Protein AF-A0AAW4VCG3-F1 (afdb_monomer)

Foldseek 3Di:
DVCVCVVCVVVVVVVVVVVVVVVVVVVVVVVVVVLVVLLVCLLVQALLLLLVLVVPDQEDVSLVVLVVSVPDPSLVSDDPVLNVLSVLLSVLSVVDRVQDLLNLLLVLVLVLLVVQCVVVVFDQFDQFDDDPRDRPGGHHPPCLSVVSSVVSSVLVVCVVPDPDDDDLVNVQVVNLVVSQVSCCPRRVDPDRDPSCPPHRSVRSCVVDPSNVVSVVSVVSSVVSSVVNCPDPSNVVSVVD

Mean predicted aligned error: 7.99 Å

Structure (mmCIF, N/CA/C/O backbone):
data_AF-A0AAW4VCG3-F1
#
_entry.id   AF-A0AAW4VCG3-F1
#
loop_
_atom_site.group_PDB
_atom_site.id
_atom_site.type_symbol
_atom_site.label_atom_id
_atom_site.label_alt_id
_atom_site.label_comp_id
_atom_site.label_asym_id
_atom_site.label_entity_id
_atom_site.label_seq_id
_atom_site.pdbx_PDB_ins_code
_atom_site.Cartn_x
_atom_site.Cartn_y
_atom_site.Cartn_z
_atom_site.occupancy
_atom_site.B_iso_or_equiv
_atom_site.auth_seq_id
_atom_site.auth_comp_id
_atom_site.auth_asym_id
_atom_site.auth_atom_id
_atom_site.pdbx_PDB_model_num
ATOM 1 N N . MET A 1 1 ? 55.445 6.907 -49.358 1.00 55.06 1 MET A N 1
ATOM 2 C CA . MET A 1 1 ? 54.186 7.475 -48.805 1.00 55.06 1 MET A CA 1
ATOM 3 C C . MET A 1 1 ? 54.057 8.955 -49.153 1.00 55.06 1 MET A C 1
ATOM 5 O O . MET A 1 1 ? 53.150 9.283 -49.901 1.00 55.06 1 MET A O 1
ATOM 9 N N . ILE A 1 2 ? 54.978 9.821 -48.706 1.00 59.53 2 ILE A N 1
ATOM 10 C CA . ILE A 1 2 ? 54.985 11.262 -49.044 1.00 59.53 2 ILE A CA 1
ATOM 11 C C . ILE A 1 2 ? 54.963 11.493 -50.570 1.00 59.53 2 ILE A C 1
ATOM 13 O O . ILE A 1 2 ? 54.098 12.207 -51.063 1.00 59.53 2 ILE A O 1
ATOM 17 N N . GLU A 1 3 ? 55.814 10.797 -51.332 1.00 59.06 3 GLU A N 1
ATOM 18 C CA . GLU A 1 3 ? 55.855 10.886 -52.807 1.00 59.06 3 GLU A CA 1
ATOM 19 C C . GLU A 1 3 ? 54.531 10.538 -53.503 1.00 59.06 3 GLU A C 1
ATOM 21 O O . GLU A 1 3 ? 54.225 11.095 -54.551 1.00 59.06 3 GLU A O 1
ATOM 26 N N . TRP A 1 4 ? 53.729 9.624 -52.940 1.00 64.38 4 TRP A N 1
ATOM 27 C CA . TRP A 1 4 ? 52.410 9.306 -53.495 1.00 64.38 4 TRP A CA 1
ATOM 28 C C . TRP A 1 4 ? 51.485 10.513 -53.346 1.00 64.38 4 TRP A C 1
ATOM 30 O O . TRP A 1 4 ? 50.86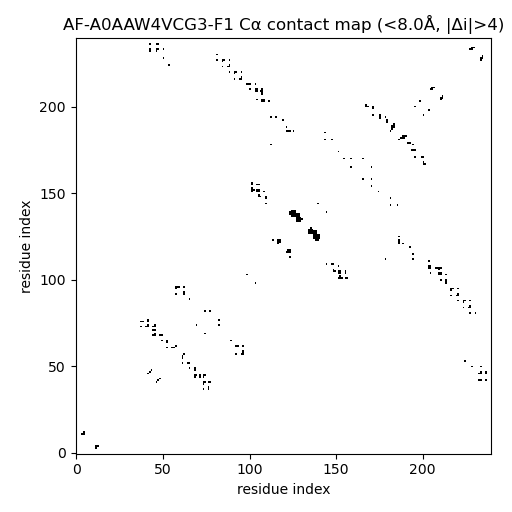4 10.937 -54.316 1.00 64.38 4 TRP A O 1
ATOM 40 N N . LEU A 1 5 ? 51.465 11.111 -52.154 1.00 58.47 5 LEU A N 1
ATOM 41 C CA . LEU A 1 5 ? 50.650 12.279 -51.825 1.00 58.47 5 LEU A CA 1
ATOM 42 C C . LEU A 1 5 ? 50.974 13.469 -52.750 1.00 58.47 5 LEU A C 1
ATOM 44 O O . LEU A 1 5 ? 50.052 14.068 -53.292 1.00 58.47 5 LEU A O 1
ATOM 48 N N . LEU A 1 6 ? 52.263 13.715 -53.016 1.00 59.75 6 LEU A N 1
ATOM 49 C CA . LEU A 1 6 ? 52.756 14.799 -53.882 1.00 59.75 6 LEU A CA 1
ATOM 50 C C . LEU A 1 6 ? 52.554 14.565 -55.395 1.00 59.75 6 LEU A C 1
ATOM 52 O O . LEU A 1 6 ? 52.565 15.514 -56.171 1.00 59.75 6 LEU A O 1
ATOM 56 N N . LYS A 1 7 ? 52.388 13.316 -55.860 1.00 65.19 7 LYS A N 1
ATOM 57 C CA . LYS A 1 7 ? 52.371 13.004 -57.307 1.00 65.19 7 LYS A CA 1
ATOM 58 C C . LYS A 1 7 ? 51.037 13.302 -58.008 1.00 65.19 7 LYS A C 1
ATOM 60 O O . LYS A 1 7 ? 51.007 13.415 -59.231 1.00 65.19 7 LYS A O 1
ATOM 65 N N . ASN A 1 8 ? 49.938 13.397 -57.260 1.00 67.81 8 ASN A N 1
ATOM 66 C CA . ASN A 1 8 ? 48.625 13.815 -57.765 1.00 67.81 8 ASN A CA 1
ATOM 67 C C . ASN A 1 8 ? 47.793 14.382 -56.603 1.00 67.81 8 ASN A C 1
ATOM 69 O O . ASN A 1 8 ? 46.854 13.748 -56.114 1.00 67.81 8 ASN A O 1
ATOM 73 N N . GLU A 1 9 ? 48.213 15.549 -56.112 1.00 66.50 9 GLU A N 1
ATOM 74 C CA . GLU A 1 9 ? 47.787 16.116 -54.826 1.00 66.50 9 GLU A CA 1
ATOM 75 C C . GLU A 1 9 ? 46.264 16.176 -54.680 1.00 66.50 9 GLU A C 1
ATOM 77 O O . GLU A 1 9 ? 45.716 15.615 -53.732 1.00 66.50 9 GLU A O 1
ATOM 82 N N . CYS A 1 10 ? 45.557 16.760 -55.651 1.00 73.94 10 CYS A N 1
ATOM 83 C CA . CYS A 1 10 ? 44.100 16.905 -55.605 1.00 73.94 10 CYS A CA 1
ATOM 84 C C . CYS A 1 10 ? 43.365 15.556 -55.522 1.00 73.94 10 CYS A C 1
ATOM 86 O O . CYS A 1 10 ? 42.439 15.410 -54.722 1.00 73.94 10 CYS A O 1
ATOM 88 N N . ALA A 1 11 ? 43.777 14.553 -56.306 1.00 78.12 11 ALA A N 1
ATOM 89 C CA . ALA A 1 11 ? 43.135 13.236 -56.308 1.00 78.12 11 ALA A CA 1
ATOM 90 C C . ALA A 1 11 ? 43.409 12.457 -55.011 1.00 78.12 11 ALA A C 1
ATOM 92 O O . ALA A 1 11 ? 42.522 11.785 -54.475 1.00 78.12 11 ALA A O 1
ATOM 93 N N . ASN A 1 12 ? 44.621 12.577 -54.469 1.00 81.75 12 ASN A N 1
ATOM 94 C CA . ASN A 1 12 ? 45.031 11.853 -53.270 1.00 81.75 12 ASN A CA 1
ATOM 95 C C . ASN A 1 12 ? 44.488 12.515 -51.991 1.00 81.75 12 ASN A C 1
ATOM 97 O O . ASN A 1 12 ? 44.044 11.808 -51.084 1.00 81.75 12 ASN A O 1
ATOM 101 N N . LEU A 1 13 ? 44.385 13.849 -51.957 1.00 83.19 13 LEU A N 1
ATOM 102 C CA . LEU A 1 13 ? 43.643 14.591 -50.931 1.00 83.19 13 LEU A CA 1
ATOM 103 C C . LEU A 1 13 ? 42.143 14.262 -50.966 1.00 83.19 13 LEU A C 1
ATOM 105 O O . LEU A 1 13 ? 41.563 13.987 -49.916 1.00 83.19 13 LEU A O 1
ATOM 109 N N . PHE A 1 14 ? 41.520 14.210 -52.150 1.00 84.50 14 PHE A N 1
ATOM 110 C CA . PHE A 1 14 ? 40.119 13.791 -52.295 1.00 84.50 14 PHE A CA 1
ATOM 111 C C . PHE A 1 14 ? 39.896 12.348 -51.815 1.00 84.50 14 PHE A C 1
ATOM 113 O O . PHE A 1 14 ? 38.929 12.066 -51.106 1.00 84.50 14 PHE A O 1
ATOM 120 N N . THR A 1 15 ? 40.827 11.441 -52.125 1.00 86.50 15 THR A N 1
ATOM 121 C CA . THR A 1 15 ? 40.788 10.048 -51.657 1.00 86.50 15 THR A CA 1
ATOM 122 C C . THR A 1 15 ? 40.861 9.980 -50.129 1.00 86.50 15 THR A C 1
ATOM 124 O O . THR A 1 15 ? 39.988 9.374 -49.507 1.00 86.50 15 THR A O 1
ATOM 127 N N . LEU A 1 16 ? 41.824 10.665 -49.501 1.00 86.12 16 LEU A N 1
ATOM 128 C CA . LEU A 1 16 ? 41.941 10.748 -48.038 1.00 86.12 16 LEU A CA 1
ATOM 129 C C . LEU A 1 16 ? 40.681 11.346 -47.390 1.00 86.12 16 LEU A C 1
ATOM 131 O O . LEU A 1 16 ? 40.170 10.797 -46.412 1.00 86.12 16 LEU A O 1
ATOM 135 N N . PHE A 1 17 ? 40.129 12.416 -47.968 1.00 89.75 17 PHE A N 1
ATOM 136 C CA . PHE A 1 17 ? 38.874 13.020 -47.521 1.00 89.75 17 PHE A CA 1
ATOM 137 C C . PHE A 1 17 ? 37.697 12.034 -47.603 1.00 89.75 17 PHE A C 1
ATOM 139 O O . PHE A 1 17 ? 36.951 11.900 -46.633 1.00 89.75 17 PHE A O 1
ATOM 146 N N . SER A 1 18 ? 37.560 11.280 -48.700 1.00 91.12 18 SER A N 1
ATOM 147 C CA . SER A 1 18 ? 36.497 10.275 -48.853 1.00 91.12 18 SER A CA 1
ATOM 148 C C . SER A 1 18 ? 36.583 9.144 -47.820 1.00 91.12 18 SER A C 1
ATOM 150 O O . SER A 1 18 ? 35.553 8.715 -47.299 1.00 91.12 18 SER A O 1
ATOM 152 N N . ILE A 1 19 ? 37.798 8.717 -47.451 1.00 92.81 19 ILE A N 1
ATOM 153 C CA . ILE A 1 19 ? 38.030 7.700 -46.414 1.00 92.81 19 ILE A CA 1
ATOM 154 C C . ILE A 1 19 ? 37.592 8.237 -45.045 1.00 92.81 19 ILE A C 1
ATOM 156 O O . ILE A 1 19 ? 36.861 7.558 -44.321 1.00 92.81 19 ILE A O 1
ATOM 160 N N . ILE A 1 20 ? 37.971 9.475 -44.711 1.00 92.38 20 ILE A N 1
ATOM 161 C CA . ILE A 1 20 ? 37.579 10.136 -43.456 1.00 92.38 20 ILE A CA 1
ATOM 162 C C . ILE A 1 20 ? 36.054 10.310 -43.386 1.00 92.38 20 ILE A C 1
ATOM 164 O O . ILE A 1 20 ? 35.440 9.951 -42.381 1.00 92.38 20 ILE A O 1
ATOM 168 N N . VAL A 1 21 ? 35.421 10.798 -44.458 1.00 94.00 21 VAL A N 1
ATOM 169 C CA . VAL A 1 21 ? 33.960 10.974 -44.533 1.00 94.00 21 VAL A CA 1
ATOM 170 C C . VAL A 1 21 ? 33.229 9.631 -44.422 1.00 94.00 21 VAL A C 1
ATOM 172 O O . VAL A 1 21 ? 32.277 9.526 -43.650 1.00 94.00 21 VAL A O 1
ATOM 175 N N . SER A 1 22 ? 33.700 8.585 -45.106 1.00 92.31 22 SER A N 1
ATOM 176 C CA . SER A 1 22 ? 33.140 7.228 -45.009 1.00 92.31 22 SER A CA 1
ATOM 177 C C . SER A 1 22 ? 33.242 6.658 -43.585 1.00 92.31 22 SER A C 1
ATOM 179 O O . SER A 1 22 ? 32.268 6.114 -43.053 1.00 92.31 22 SER A O 1
ATOM 181 N N . GLY A 1 23 ? 34.379 6.865 -42.910 1.00 94.00 23 GLY A N 1
ATOM 182 C CA . GLY A 1 23 ? 34.564 6.502 -41.503 1.00 94.00 23 GLY A CA 1
ATOM 183 C C . GLY A 1 23 ? 33.610 7.249 -40.564 1.00 94.00 23 GLY A C 1
ATOM 184 O O . GLY A 1 23 ? 32.960 6.630 -39.719 1.00 94.00 23 GLY A O 1
ATOM 185 N N . LEU A 1 24 ? 33.451 8.565 -40.743 1.00 94.19 24 LEU A N 1
ATOM 186 C CA . LEU A 1 24 ? 32.518 9.383 -39.957 1.00 94.19 24 LEU A CA 1
ATOM 187 C C . LEU A 1 24 ? 31.055 8.958 -40.165 1.00 94.19 24 LEU A C 1
ATOM 189 O O . LEU A 1 24 ? 30.319 8.813 -39.187 1.00 94.19 24 LEU A O 1
ATOM 193 N N . ILE A 1 25 ? 30.640 8.690 -41.408 1.00 92.81 25 ILE A N 1
ATOM 194 C CA . ILE A 1 25 ? 29.306 8.157 -41.732 1.00 92.81 25 ILE A CA 1
ATOM 195 C C . ILE A 1 25 ? 29.095 6.802 -41.042 1.00 92.81 25 ILE A C 1
ATOM 197 O O . ILE A 1 25 ? 28.080 6.600 -40.372 1.00 92.81 25 ILE A O 1
ATOM 201 N N . SER A 1 26 ? 30.079 5.905 -41.123 1.00 93.38 26 SER A N 1
ATOM 202 C CA . SER A 1 26 ? 30.029 4.580 -40.491 1.00 93.38 26 SER A CA 1
ATOM 203 C C . SER A 1 26 ? 29.890 4.667 -38.966 1.00 93.38 26 SER A C 1
ATOM 205 O O . SER A 1 26 ? 29.094 3.937 -38.370 1.00 93.38 26 SER A O 1
ATOM 207 N N . LEU A 1 27 ? 30.590 5.606 -38.319 1.00 93.31 27 LEU A N 1
ATOM 208 C CA . LEU A 1 27 ? 30.464 5.879 -36.882 1.00 93.31 27 LEU A CA 1
ATOM 209 C C . LEU A 1 27 ? 29.085 6.450 -36.507 1.00 93.31 27 LEU A C 1
ATOM 211 O O . LEU A 1 27 ? 28.514 6.047 -35.491 1.00 93.31 27 LEU A O 1
ATOM 215 N N . VAL A 1 28 ? 28.516 7.349 -37.319 1.00 93.94 28 VAL A N 1
ATOM 216 C CA . VAL A 1 28 ? 27.159 7.893 -37.111 1.00 93.94 28 VAL A CA 1
ATOM 217 C C . VAL A 1 28 ? 26.101 6.791 -37.225 1.00 93.94 28 VAL A C 1
ATOM 219 O O . VAL A 1 28 ? 25.246 6.679 -36.342 1.00 93.94 28 VAL A O 1
ATOM 222 N N . ILE A 1 29 ? 26.191 5.940 -38.250 1.00 91.38 29 ILE A N 1
ATOM 223 C CA . ILE A 1 29 ? 25.298 4.790 -38.457 1.00 91.38 29 ILE A CA 1
ATOM 224 C C . ILE A 1 29 ? 25.410 3.805 -37.284 1.00 91.38 29 ILE A C 1
ATOM 226 O O . ILE A 1 29 ? 24.399 3.435 -36.686 1.00 91.38 29 ILE A O 1
ATOM 230 N N . SER A 1 30 ? 26.633 3.448 -36.885 1.00 91.44 30 SER A N 1
ATOM 231 C CA . SER A 1 30 ? 26.890 2.536 -35.760 1.00 91.44 30 SER A CA 1
ATOM 232 C C . SER A 1 30 ? 26.306 3.071 -34.448 1.00 91.44 30 SER A C 1
ATOM 234 O O . SER A 1 30 ? 25.618 2.356 -33.719 1.00 91.44 30 SER A O 1
ATOM 236 N N . LYS A 1 31 ? 26.498 4.368 -34.172 1.00 93.25 31 LYS A N 1
ATOM 237 C CA . LYS A 1 31 ? 25.948 5.060 -32.996 1.00 93.25 31 LYS A CA 1
ATOM 238 C C . LYS A 1 31 ? 24.418 5.140 -33.022 1.00 93.25 31 LYS A C 1
ATOM 240 O O . LYS A 1 31 ? 23.795 5.072 -31.960 1.00 93.25 31 LYS A O 1
ATOM 245 N N . TYR A 1 32 ? 23.806 5.262 -34.202 1.00 93.75 32 TYR A N 1
ATOM 246 C CA . TYR A 1 32 ? 22.353 5.201 -34.371 1.00 93.75 32 TYR A CA 1
ATOM 247 C C . TYR A 1 32 ? 21.812 3.803 -34.047 1.00 93.75 32 TYR A C 1
ATOM 249 O O . TYR A 1 32 ? 20.951 3.681 -33.173 1.00 93.75 32 TYR A O 1
ATOM 257 N N . TYR A 1 33 ? 22.348 2.748 -34.671 1.00 91.69 33 TYR A N 1
ATOM 258 C CA . TYR A 1 33 ? 21.888 1.373 -34.442 1.00 91.69 33 TYR A CA 1
ATOM 259 C C . TYR A 1 33 ? 22.135 0.900 -33.006 1.00 91.69 33 TYR A C 1
ATOM 261 O O . TYR A 1 33 ? 21.220 0.358 -32.388 1.00 91.69 33 TYR A O 1
ATOM 269 N N . TYR A 1 34 ? 23.297 1.202 -32.417 1.00 90.62 34 TYR A N 1
ATOM 270 C CA . TYR A 1 34 ? 23.569 0.925 -31.002 1.00 90.62 34 TYR A CA 1
ATOM 271 C C . TYR A 1 34 ? 22.552 1.615 -30.077 1.00 90.62 34 TYR A C 1
ATOM 273 O O . TYR A 1 34 ? 22.052 1.014 -29.127 1.00 90.62 34 TYR A O 1
ATOM 281 N N . LYS A 1 35 ? 22.181 2.870 -30.360 1.00 90.69 35 LYS A N 1
ATOM 282 C CA . LYS A 1 35 ? 21.157 3.591 -29.588 1.00 90.69 35 LYS A CA 1
ATOM 283 C C . LYS A 1 35 ? 19.744 3.038 -29.816 1.00 90.69 35 LYS A C 1
ATOM 285 O O . LYS A 1 35 ? 18.934 3.098 -28.893 1.00 90.69 35 LYS A O 1
ATOM 290 N N . LYS A 1 36 ? 19.447 2.521 -31.013 1.00 91.06 36 LYS A N 1
ATOM 291 C CA . LYS A 1 36 ? 18.166 1.893 -31.361 1.00 91.06 36 LYS A CA 1
ATOM 292 C C . LYS A 1 36 ? 17.996 0.551 -30.635 1.00 91.06 36 LYS A C 1
ATOM 294 O O . LYS A 1 36 ? 17.090 0.443 -29.814 1.00 91.06 36 LYS A O 1
ATOM 299 N N . GLY A 1 37 ? 18.923 -0.392 -30.814 1.00 91.62 37 GLY A N 1
ATOM 300 C CA . GLY A 1 37 ? 18.849 -1.719 -30.186 1.00 91.62 37 GLY A CA 1
ATOM 301 C C . GLY A 1 37 ? 18.815 -1.663 -28.654 1.00 91.62 37 GLY A C 1
ATOM 302 O O . GLY A 1 37 ? 18.022 -2.350 -28.023 1.00 91.62 37 GLY A O 1
ATOM 303 N N . ASN A 1 38 ? 19.576 -0.757 -28.028 1.00 94.38 38 ASN A N 1
ATOM 304 C CA . ASN A 1 38 ? 19.504 -0.553 -26.573 1.00 94.38 38 ASN A CA 1
ATOM 305 C C . ASN A 1 38 ? 18.161 0.027 -26.087 1.00 94.38 38 ASN A C 1
ATOM 307 O O . ASN A 1 38 ? 17.780 -0.182 -24.935 1.00 94.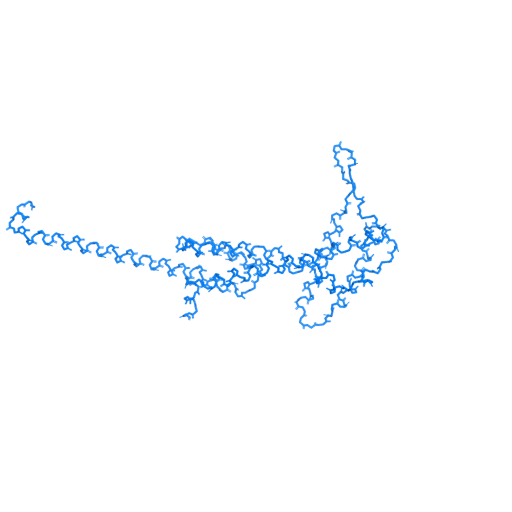38 38 ASN A O 1
ATOM 311 N N . ARG A 1 39 ? 17.422 0.748 -26.943 1.00 93.69 39 ARG A N 1
ATOM 312 C CA . ARG A 1 39 ? 16.057 1.206 -26.637 1.00 93.69 39 ARG A CA 1
ATOM 313 C C . ARG A 1 39 ? 15.032 0.094 -26.808 1.00 93.69 39 ARG A C 1
ATOM 315 O O . ARG A 1 39 ? 14.148 0.000 -25.969 1.00 93.69 39 ARG A O 1
ATOM 322 N N . GLU A 1 40 ? 15.183 -0.743 -27.826 1.00 92.44 40 GLU A N 1
ATOM 323 C CA . GLU A 1 40 ? 14.325 -1.909 -28.070 1.00 92.44 40 GLU A CA 1
ATOM 324 C C . GLU A 1 40 ? 14.512 -2.964 -26.962 1.00 92.44 40 GLU A C 1
ATOM 326 O O . GLU A 1 40 ? 13.534 -3.427 -26.383 1.00 92.44 40 GLU A O 1
ATOM 331 N N . ASN A 1 41 ? 15.754 -3.226 -26.538 1.00 93.75 41 ASN A N 1
ATOM 332 C CA . ASN A 1 41 ? 16.063 -4.091 -25.392 1.00 93.75 41 ASN A CA 1
ATOM 333 C C . ASN A 1 41 ? 15.473 -3.565 -24.070 1.00 93.75 41 ASN A C 1
ATOM 335 O O . ASN A 1 41 ? 14.946 -4.347 -23.277 1.00 93.75 41 ASN A O 1
ATOM 339 N N . LEU A 1 42 ? 15.530 -2.252 -23.817 1.00 96.06 42 LEU A N 1
ATOM 340 C CA . LEU A 1 42 ? 14.849 -1.621 -22.675 1.00 96.06 42 LEU A CA 1
ATOM 341 C C . LEU A 1 42 ? 13.323 -1.777 -22.767 1.00 96.06 42 LEU A C 1
ATOM 343 O O . LEU A 1 42 ? 12.673 -2.053 -21.761 1.00 96.06 42 LEU A O 1
ATOM 347 N N . GLU A 1 43 ? 12.751 -1.592 -23.955 1.00 94.69 43 GLU A N 1
ATOM 348 C CA . GLU A 1 43 ? 11.309 -1.698 -24.165 1.00 94.69 43 GLU A CA 1
ATOM 349 C C . GLU A 1 43 ? 10.824 -3.125 -23.867 1.00 94.69 43 GLU A C 1
ATOM 351 O O . GLU A 1 43 ? 9.978 -3.306 -22.992 1.00 94.69 43 GLU A O 1
ATOM 356 N N . MET A 1 44 ? 11.455 -4.138 -24.469 1.00 93.50 44 MET A N 1
ATOM 357 C CA . MET A 1 44 ? 11.089 -5.548 -24.293 1.00 93.50 44 MET A CA 1
ATOM 358 C C . MET A 1 44 ? 11.400 -6.105 -22.895 1.00 93.50 44 MET A C 1
ATOM 360 O O . MET A 1 44 ? 10.581 -6.823 -22.334 1.00 93.50 44 MET A O 1
ATOM 364 N N . SER A 1 45 ? 12.566 -5.794 -22.311 1.00 95.12 45 SER A N 1
ATOM 365 C CA . SER A 1 45 ? 13.000 -6.415 -21.039 1.00 95.12 45 SER A CA 1
ATOM 366 C C . SER A 1 45 ? 12.572 -5.669 -19.770 1.00 95.12 45 SER A C 1
ATOM 368 O O . SER A 1 45 ? 12.832 -6.153 -18.668 1.00 95.12 45 SER A O 1
ATOM 370 N N . VAL A 1 46 ? 11.944 -4.493 -19.901 1.00 96.62 46 VAL A N 1
ATOM 371 C CA . VAL A 1 46 ? 11.505 -3.673 -18.757 1.00 96.62 46 VAL A CA 1
ATOM 372 C C . VAL A 1 46 ? 10.112 -3.092 -18.977 1.00 96.62 46 VAL A C 1
ATOM 374 O O . VAL A 1 46 ? 9.228 -3.296 -18.150 1.00 96.62 46 VAL A O 1
ATOM 377 N N . ILE A 1 47 ? 9.883 -2.370 -20.077 1.00 96.50 47 ILE A N 1
ATOM 378 C CA . ILE A 1 47 ? 8.656 -1.573 -20.244 1.00 96.50 47 ILE A CA 1
ATOM 379 C C . ILE A 1 47 ? 7.436 -2.440 -20.547 1.00 96.50 47 ILE A C 1
ATOM 381 O O . ILE A 1 47 ? 6.392 -2.220 -19.937 1.00 96.50 47 ILE A O 1
ATOM 385 N N . VAL A 1 48 ? 7.560 -3.429 -21.435 1.00 94.19 48 VAL A N 1
ATOM 386 C CA . VAL A 1 48 ? 6.481 -4.383 -21.734 1.00 94.19 48 VAL A CA 1
ATOM 387 C C . VAL A 1 48 ? 6.076 -5.160 -20.461 1.00 94.19 48 VAL A C 1
ATOM 389 O O . VAL A 1 48 ? 4.899 -5.085 -20.093 1.00 94.19 48 VAL A O 1
ATOM 392 N N . PRO A 1 49 ? 7.006 -5.788 -19.700 1.00 95.12 49 PRO A N 1
ATOM 393 C CA . PRO A 1 49 ? 6.701 -6.382 -18.397 1.00 95.12 49 PRO A CA 1
ATOM 394 C C . PRO A 1 49 ? 6.064 -5.418 -17.390 1.00 95.12 49 PRO A C 1
ATOM 396 O O . PRO A 1 49 ? 5.050 -5.769 -16.794 1.00 95.12 49 PRO A O 1
ATOM 399 N N . LEU A 1 50 ? 6.594 -4.198 -17.217 1.00 96.12 50 LEU A N 1
ATOM 400 C CA . LEU A 1 50 ? 6.014 -3.212 -16.293 1.00 96.12 50 LEU A CA 1
ATOM 401 C C . LEU A 1 50 ? 4.585 -2.820 -16.691 1.00 96.12 50 LEU A C 1
ATOM 403 O O . LEU A 1 50 ? 3.729 -2.687 -15.823 1.00 96.12 50 LEU A O 1
ATOM 407 N N . CYS A 1 51 ? 4.300 -2.649 -17.984 1.00 94.06 51 CYS A N 1
ATOM 408 C CA . CYS A 1 51 ? 2.953 -2.307 -18.448 1.00 94.06 51 CYS A CA 1
ATOM 409 C C . CYS A 1 51 ? 1.941 -3.431 -18.161 1.00 94.06 51 CYS A C 1
ATOM 411 O O . CYS A 1 51 ? 0.822 -3.127 -17.756 1.00 94.06 51 CYS A O 1
ATOM 413 N N . SER A 1 52 ? 2.347 -4.699 -18.305 1.00 92.56 52 SER A N 1
ATOM 414 C CA . SER A 1 52 ? 1.536 -5.877 -17.946 1.00 92.56 52 SER A CA 1
ATOM 415 C C . SER A 1 52 ? 1.365 -6.032 -16.426 1.00 92.56 52 SER A C 1
ATOM 417 O O . SER A 1 52 ? 0.266 -6.246 -15.921 1.00 92.56 52 SER A O 1
ATOM 419 N N . LEU A 1 53 ? 2.433 -5.820 -15.656 1.00 94.75 53 LEU A N 1
ATOM 420 C CA . LEU A 1 53 ? 2.401 -5.824 -14.192 1.00 94.75 53 LEU A CA 1
ATOM 421 C C . LEU A 1 53 ? 1.410 -4.775 -13.656 1.00 94.75 53 LEU A C 1
ATOM 423 O O . LEU A 1 53 ? 0.606 -5.072 -12.777 1.00 94.75 53 LEU A O 1
ATOM 427 N N . LEU A 1 54 ? 1.395 -3.578 -14.250 1.00 93.31 54 LEU A N 1
ATOM 428 C CA . LEU A 1 54 ? 0.491 -2.479 -13.895 1.00 93.31 54 LEU A CA 1
ATOM 429 C C . LEU A 1 54 ? -0.986 -2.705 -14.274 1.00 93.31 54 LEU A C 1
ATOM 431 O O . LEU A 1 54 ? -1.816 -1.864 -13.909 1.00 93.31 54 LEU A O 1
ATOM 435 N N . SER A 1 55 ? -1.346 -3.786 -14.977 1.00 89.06 55 SER A N 1
ATOM 436 C CA . SER A 1 55 ? -2.742 -4.250 -15.101 1.00 89.06 55 SER A CA 1
ATOM 437 C C . SER A 1 55 ? -3.145 -5.290 -14.051 1.00 89.06 55 SER A C 1
ATOM 439 O O . SER A 1 55 ? -4.335 -5.442 -13.800 1.00 89.06 55 SER A O 1
ATOM 441 N N . ASN A 1 56 ? -2.195 -5.946 -13.379 1.00 87.31 56 ASN A N 1
ATOM 442 C CA . ASN A 1 56 ? -2.452 -7.134 -12.552 1.00 87.31 56 ASN A CA 1
ATOM 443 C C . ASN A 1 56 ? -2.744 -6.815 -11.069 1.00 87.31 56 ASN A C 1
ATOM 445 O O . ASN A 1 56 ? -2.516 -7.653 -10.196 1.00 87.31 56 ASN A O 1
ATOM 449 N N . GLY A 1 57 ? -3.224 -5.601 -10.779 1.00 86.19 57 GLY A N 1
ATOM 450 C CA . GLY A 1 57 ? -3.519 -5.123 -9.423 1.00 86.19 57 GLY A CA 1
ATOM 451 C C . GLY A 1 57 ? -2.284 -4.770 -8.579 1.00 86.19 57 GLY A C 1
ATOM 452 O O . GLY A 1 57 ? -1.147 -5.107 -8.918 1.00 86.19 57 GLY A O 1
ATOM 453 N N . ILE A 1 58 ? -2.525 -4.070 -7.465 1.00 91.75 58 ILE A N 1
ATOM 454 C CA . ILE A 1 58 ? -1.497 -3.665 -6.495 1.00 91.75 58 ILE A CA 1
ATOM 455 C C . ILE A 1 58 ? -1.411 -4.727 -5.394 1.00 91.75 58 ILE A C 1
ATOM 457 O O . ILE A 1 58 ? -2.376 -4.957 -4.677 1.00 91.75 58 ILE A O 1
ATOM 461 N N . ASN A 1 59 ? -0.254 -5.372 -5.261 1.00 92.62 59 ASN A N 1
ATOM 462 C CA . ASN A 1 59 ? 0.064 -6.332 -4.199 1.00 92.62 59 ASN A CA 1
ATOM 463 C C . ASN A 1 59 ? 1.593 -6.497 -4.058 1.00 92.62 59 ASN A C 1
ATOM 465 O O . ASN A 1 59 ? 2.355 -5.991 -4.893 1.00 92.62 59 ASN A O 1
ATOM 469 N N . LYS A 1 60 ? 2.026 -7.209 -3.007 1.00 93.62 60 LYS A N 1
ATOM 470 C CA . LYS A 1 60 ? 3.438 -7.473 -2.669 1.00 93.62 60 LYS A CA 1
ATOM 471 C C . LYS A 1 60 ? 4.181 -8.236 -3.771 1.00 93.62 60 LYS A C 1
ATOM 473 O O . LYS A 1 60 ? 5.246 -7.799 -4.190 1.00 93.62 60 LYS A O 1
ATOM 478 N N . ASP A 1 61 ? 3.611 -9.315 -4.294 1.00 94.31 61 ASP A N 1
ATOM 479 C CA . ASP A 1 61 ? 4.258 -10.168 -5.301 1.00 94.31 61 ASP A CA 1
ATOM 480 C C . ASP A 1 61 ? 4.522 -9.410 -6.609 1.00 94.31 61 ASP A C 1
ATOM 482 O O . ASP A 1 61 ? 5.556 -9.575 -7.258 1.00 94.31 61 ASP A O 1
ATOM 486 N N . ASN A 1 62 ? 3.590 -8.544 -7.008 1.00 95.19 62 ASN A N 1
ATOM 487 C CA . ASN A 1 62 ? 3.771 -7.647 -8.141 1.00 95.19 62 ASN A CA 1
ATOM 488 C C . ASN A 1 62 ? 4.743 -6.501 -7.812 1.00 95.19 62 ASN A C 1
ATOM 490 O O . ASN A 1 62 ? 5.465 -6.072 -8.706 1.00 95.19 62 ASN A O 1
ATOM 494 N N . TYR A 1 63 ? 4.843 -6.038 -6.561 1.00 96.06 63 TYR A N 1
ATOM 495 C CA . TYR A 1 63 ? 5.903 -5.101 -6.164 1.00 96.06 63 TYR A CA 1
ATOM 496 C C . TYR A 1 63 ? 7.300 -5.735 -6.258 1.00 96.06 63 TYR A C 1
ATOM 498 O O . TYR A 1 63 ? 8.215 -5.122 -6.796 1.00 96.06 63 TYR A O 1
ATOM 506 N N . GLU A 1 64 ? 7.469 -6.984 -5.827 1.00 96.19 64 GLU A N 1
ATOM 507 C CA . GLU A 1 64 ? 8.752 -7.693 -5.932 1.00 96.19 64 GLU A CA 1
ATOM 508 C C . GLU A 1 64 ? 9.170 -7.901 -7.396 1.00 96.19 64 GLU A C 1
ATOM 510 O O . GLU A 1 64 ? 10.327 -7.669 -7.750 1.00 96.19 64 GLU A O 1
ATOM 515 N N . LYS A 1 65 ? 8.217 -8.219 -8.284 1.00 96.88 65 LYS A N 1
ATOM 516 C CA . LYS A 1 65 ? 8.442 -8.227 -9.743 1.00 96.88 65 LYS A CA 1
ATOM 517 C C . LYS A 1 65 ? 8.793 -6.830 -10.279 1.00 96.88 65 LYS A C 1
ATOM 519 O O . LYS A 1 65 ? 9.626 -6.718 -11.176 1.00 96.88 65 LYS A O 1
ATOM 524 N N . PHE A 1 66 ? 8.201 -5.762 -9.736 1.00 97.19 66 PHE A N 1
ATOM 525 C CA . PHE A 1 66 ? 8.528 -4.379 -10.105 1.00 97.19 66 PHE A CA 1
ATOM 526 C C . PHE A 1 66 ? 9.988 -4.072 -9.744 1.00 97.19 66 PHE A C 1
ATOM 528 O O . PHE A 1 66 ? 10.729 -3.561 -10.581 1.00 97.19 66 PHE A O 1
ATOM 535 N N . GLU A 1 67 ? 10.431 -4.442 -8.542 1.00 97.38 67 GLU A N 1
ATOM 536 C CA . GLU A 1 67 ? 11.809 -4.228 -8.086 1.00 97.38 67 GLU A CA 1
ATOM 537 C C . GLU A 1 67 ? 12.830 -5.065 -8.877 1.00 97.38 67 GLU A C 1
ATOM 539 O O . GLU A 1 67 ? 13.896 -4.559 -9.230 1.00 97.38 67 GLU A O 1
ATOM 544 N N . GLN A 1 68 ? 12.491 -6.300 -9.267 1.00 97.06 68 GLN A N 1
ATOM 545 C CA . GLN A 1 68 ? 13.311 -7.100 -10.192 1.00 97.06 68 GLN A CA 1
ATOM 546 C C . GLN A 1 68 ? 13.481 -6.403 -11.553 1.00 97.06 68 GLN A C 1
ATOM 548 O O . GLN A 1 68 ? 14.589 -6.338 -12.090 1.00 97.06 68 GLN A O 1
ATOM 553 N N . LEU A 1 69 ? 12.406 -5.815 -12.093 1.00 97.00 69 LEU A N 1
ATOM 554 C CA . LEU A 1 69 ? 12.454 -5.023 -13.326 1.00 97.00 69 LEU A CA 1
ATOM 555 C C . LEU A 1 69 ? 13.232 -3.708 -13.136 1.00 97.00 69 LEU A C 1
ATOM 557 O O . LEU A 1 69 ? 13.945 -3.296 -14.049 1.00 97.00 69 LEU A O 1
ATOM 561 N N . MET A 1 70 ? 13.177 -3.091 -11.949 1.00 95.50 70 MET A N 1
ATOM 562 C CA . MET A 1 70 ? 13.994 -1.925 -11.573 1.00 95.50 70 MET A CA 1
ATOM 563 C C . MET A 1 70 ? 15.493 -2.242 -11.453 1.00 95.50 70 MET A C 1
ATOM 565 O O . MET A 1 70 ? 16.324 -1.367 -11.703 1.00 95.50 70 MET A O 1
ATOM 569 N N . GLY A 1 71 ? 15.847 -3.489 -11.131 1.00 95.38 71 GLY A N 1
ATOM 570 C CA . GLY A 1 71 ? 17.222 -3.996 -11.149 1.00 95.38 71 GLY A CA 1
ATOM 571 C C . GLY A 1 71 ? 17.785 -4.264 -12.552 1.00 95.38 71 GLY A C 1
ATOM 572 O O . GLY A 1 71 ? 18.993 -4.463 -12.698 1.00 95.38 71 GLY A O 1
ATOM 573 N N . ASN A 1 72 ? 16.956 -4.260 -13.603 1.00 96.88 72 ASN A N 1
ATOM 574 C CA . ASN A 1 72 ? 17.404 -4.578 -14.957 1.00 96.88 72 ASN A CA 1
ATOM 575 C C . ASN A 1 72 ? 18.364 -3.506 -15.506 1.00 96.88 72 ASN A C 1
ATOM 577 O O . ASN A 1 72 ? 18.013 -2.337 -15.678 1.00 96.88 72 ASN A O 1
ATOM 581 N N . TYR A 1 73 ? 19.570 -3.938 -15.883 1.00 94.12 73 TYR A N 1
ATOM 582 C CA . TYR A 1 73 ? 20.634 -3.111 -16.462 1.00 94.12 73 TYR A CA 1
ATOM 583 C C . TYR A 1 73 ? 20.165 -2.173 -17.597 1.00 94.12 73 TYR A C 1
ATOM 585 O O . TYR A 1 73 ? 20.693 -1.066 -17.733 1.00 94.12 73 TYR A O 1
ATOM 593 N N . ASN A 1 74 ? 19.170 -2.550 -18.405 1.00 95.62 74 ASN A N 1
ATOM 594 C CA . ASN A 1 74 ? 18.686 -1.732 -19.523 1.00 95.62 74 ASN A CA 1
ATOM 595 C C . ASN A 1 74 ? 18.015 -0.412 -19.096 1.00 95.62 74 ASN A C 1
ATOM 597 O O . ASN A 1 74 ? 17.942 0.518 -19.903 1.00 95.62 74 ASN A O 1
ATOM 601 N N . ILE A 1 75 ? 17.643 -0.248 -17.820 1.00 95.50 75 ILE A N 1
ATOM 602 C CA . ILE A 1 75 ? 17.183 1.030 -17.237 1.00 95.50 75 ILE A CA 1
ATOM 603 C C . ILE A 1 75 ? 18.198 2.174 -17.412 1.00 95.50 75 ILE A C 1
ATOM 605 O O . ILE A 1 75 ? 17.804 3.345 -17.433 1.00 95.50 75 ILE A O 1
ATOM 609 N N . ARG A 1 76 ? 19.482 1.868 -17.670 1.00 94.94 76 ARG A N 1
ATOM 610 C CA . ARG A 1 76 ? 20.504 2.858 -18.070 1.00 94.94 76 ARG A CA 1
ATOM 611 C C . ARG A 1 76 ? 20.181 3.616 -19.374 1.00 94.94 76 ARG A C 1
ATOM 613 O O . ARG A 1 76 ? 20.811 4.634 -19.644 1.00 94.94 76 ARG A O 1
ATOM 620 N N . TYR A 1 77 ? 19.199 3.158 -20.158 1.00 95.56 77 TYR A N 1
ATOM 621 C CA . TYR A 1 77 ? 18.772 3.761 -21.431 1.00 95.56 77 TYR A CA 1
ATOM 622 C C . TYR A 1 77 ? 17.438 4.543 -21.356 1.00 95.56 77 TYR A C 1
ATOM 624 O O . TYR A 1 77 ? 16.929 5.023 -22.383 1.00 95.56 77 TYR A O 1
ATOM 632 N N . LEU A 1 78 ? 16.872 4.714 -20.153 1.00 95.94 78 LEU A N 1
ATOM 633 C CA . LEU A 1 78 ? 15.751 5.629 -19.915 1.00 95.94 78 LEU A CA 1
ATOM 634 C C . LEU A 1 78 ? 16.199 7.092 -20.033 1.00 95.94 78 LEU A C 1
ATOM 636 O O . LEU A 1 78 ? 17.244 7.500 -19.527 1.00 95.94 78 LEU A O 1
ATOM 640 N N . ARG A 1 79 ? 15.366 7.924 -20.661 1.00 95.88 79 ARG A N 1
ATOM 641 C CA . ARG A 1 79 ? 15.531 9.386 -20.674 1.00 95.88 79 ARG A CA 1
ATOM 642 C C . ARG A 1 79 ? 15.180 9.941 -19.293 1.00 95.88 79 ARG A C 1
ATOM 644 O O . ARG A 1 79 ? 14.328 9.380 -18.612 1.00 95.88 79 ARG A O 1
ATOM 651 N N . LYS A 1 80 ? 15.736 11.102 -18.917 1.00 95.94 80 LYS A N 1
ATOM 652 C CA . LYS A 1 80 ? 15.515 11.735 -17.597 1.00 95.94 80 LYS A CA 1
ATOM 653 C C . LYS A 1 80 ? 14.034 11.787 -17.174 1.00 95.94 80 LYS A C 1
ATOM 655 O O . LYS A 1 80 ? 13.727 11.388 -16.060 1.00 95.94 80 LYS A O 1
ATOM 660 N N . LYS A 1 81 ? 13.105 12.182 -18.062 1.00 96.31 81 LYS A N 1
ATOM 661 C CA . LYS A 1 81 ? 11.658 12.151 -17.750 1.00 96.31 81 LYS A CA 1
ATOM 662 C C . LYS A 1 81 ? 11.134 10.728 -17.509 1.00 96.31 81 LYS A C 1
ATOM 664 O O . LYS A 1 81 ? 10.445 10.508 -16.526 1.00 96.31 81 LYS A O 1
ATOM 669 N N . GLU A 1 82 ? 11.472 9.777 -18.381 1.00 97.12 82 GLU A N 1
ATOM 670 C CA . GLU A 1 82 ? 11.010 8.385 -18.274 1.00 97.12 82 GLU A CA 1
ATOM 671 C C . GLU A 1 82 ? 11.514 7.735 -16.969 1.00 97.12 82 GLU A C 1
ATOM 673 O O . GLU A 1 82 ? 10.733 7.101 -16.266 1.00 97.12 82 GLU A O 1
ATOM 678 N N . LYS A 1 83 ? 12.784 7.969 -16.596 1.00 97.00 83 LYS A N 1
ATOM 679 C CA . LYS A 1 83 ? 13.366 7.502 -15.325 1.00 97.00 83 LYS A CA 1
ATOM 680 C C . LYS A 1 83 ? 12.711 8.155 -14.105 1.00 97.00 83 LYS A C 1
ATOM 682 O O . LYS A 1 83 ? 12.397 7.449 -13.154 1.00 97.00 83 LYS A O 1
ATOM 687 N N . ASN A 1 84 ? 12.493 9.472 -14.125 1.00 97.69 84 ASN A N 1
ATOM 688 C CA . ASN A 1 84 ? 11.865 10.174 -13.004 1.00 97.69 84 ASN A CA 1
ATOM 689 C C . ASN A 1 84 ? 10.435 9.667 -12.757 1.00 97.69 84 ASN A C 1
ATOM 691 O O . ASN A 1 84 ? 10.126 9.275 -11.637 1.00 97.69 84 ASN A O 1
ATOM 695 N N . THR A 1 85 ? 9.598 9.596 -13.799 1.00 97.88 85 THR A N 1
ATOM 696 C CA . THR A 1 85 ? 8.218 9.091 -13.685 1.00 97.88 85 THR A CA 1
ATOM 697 C C . THR A 1 85 ? 8.178 7.619 -13.251 1.00 97.88 85 THR A C 1
ATOM 699 O O . THR A 1 85 ? 7.294 7.241 -12.490 1.00 97.88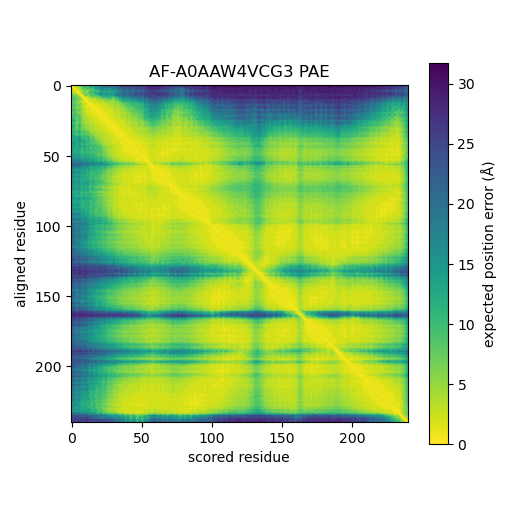 85 THR A O 1
ATOM 702 N N . LEU A 1 86 ? 9.145 6.789 -13.667 1.00 97.62 86 LEU A N 1
ATOM 703 C CA . LEU A 1 86 ? 9.245 5.398 -13.211 1.00 97.62 86 LEU A CA 1
ATOM 704 C C . LEU A 1 86 ? 9.594 5.284 -11.714 1.00 97.62 86 LEU A C 1
ATOM 706 O O . LEU A 1 86 ? 8.977 4.491 -11.009 1.00 97.62 86 LEU A O 1
ATOM 710 N N . ILE A 1 87 ? 10.539 6.088 -11.214 1.00 97.62 87 ILE A N 1
ATOM 711 C CA . ILE A 1 87 ? 10.891 6.122 -9.781 1.00 97.62 87 ILE A CA 1
ATOM 712 C C . ILE A 1 87 ? 9.712 6.636 -8.944 1.00 97.62 87 ILE A C 1
ATOM 714 O O . ILE A 1 87 ? 9.410 6.087 -7.886 1.00 97.62 87 ILE A O 1
ATOM 718 N N . GLU A 1 88 ? 9.013 7.665 -9.426 1.00 98.00 88 GLU A N 1
ATOM 719 C CA . GLU A 1 88 ? 7.829 8.199 -8.753 1.00 98.00 88 GLU A CA 1
ATOM 720 C C . GLU A 1 88 ? 6.698 7.158 -8.697 1.00 98.00 88 GLU A C 1
ATOM 722 O O . GLU A 1 88 ? 6.092 6.961 -7.642 1.00 98.00 88 GLU A O 1
ATOM 727 N N . LEU A 1 89 ? 6.474 6.423 -9.794 1.00 97.88 89 LEU A N 1
ATOM 728 C CA . LEU A 1 89 ? 5.522 5.313 -9.850 1.00 97.88 89 LEU A CA 1
ATOM 729 C C . LEU A 1 89 ? 5.896 4.192 -8.875 1.00 97.88 89 LEU A C 1
ATOM 731 O O . LEU A 1 89 ? 5.038 3.757 -8.115 1.00 97.88 89 LEU A O 1
ATOM 735 N N . ARG A 1 90 ? 7.166 3.768 -8.856 1.00 97.00 90 ARG A N 1
ATOM 736 C CA . ARG A 1 90 ? 7.701 2.746 -7.939 1.00 97.00 90 ARG A CA 1
ATOM 737 C C . ARG A 1 90 ? 7.434 3.107 -6.477 1.00 97.00 90 ARG A C 1
ATOM 739 O O . ARG A 1 90 ? 6.952 2.275 -5.714 1.00 97.00 90 ARG A O 1
ATOM 746 N N . ASN A 1 91 ? 7.689 4.358 -6.095 1.00 96.81 91 ASN A N 1
ATOM 747 C CA . ASN A 1 91 ? 7.496 4.825 -4.720 1.00 96.81 91 ASN A CA 1
ATOM 748 C C . ASN A 1 91 ? 6.010 4.955 -4.340 1.00 96.81 91 ASN A C 1
ATOM 750 O O . ASN A 1 91 ? 5.637 4.649 -3.212 1.00 96.81 91 ASN A O 1
ATOM 754 N N . ASN A 1 92 ? 5.141 5.363 -5.271 1.00 96.94 92 ASN A N 1
ATOM 755 C CA . ASN A 1 92 ? 3.698 5.403 -5.012 1.00 96.94 92 ASN A CA 1
ATOM 756 C C . ASN A 1 92 ? 3.083 3.993 -5.000 1.00 96.94 92 ASN A C 1
ATOM 758 O O . ASN A 1 92 ? 2.180 3.736 -4.212 1.00 96.94 92 ASN A O 1
ATOM 762 N N . TYR A 1 93 ? 3.606 3.060 -5.801 1.00 96.62 93 TYR A N 1
ATOM 763 C CA . TYR A 1 93 ? 3.261 1.641 -5.710 1.00 96.62 93 TYR A CA 1
ATOM 764 C C . TYR A 1 93 ? 3.650 1.083 -4.331 1.00 96.62 93 TYR A C 1
ATOM 766 O O . TYR A 1 93 ? 2.831 0.427 -3.690 1.00 96.62 93 TYR A O 1
ATOM 774 N N . GLU A 1 94 ? 4.865 1.380 -3.849 1.00 96.25 94 GLU A N 1
ATOM 775 C CA . GLU A 1 94 ? 5.331 0.969 -2.516 1.00 96.25 94 GLU A CA 1
ATOM 776 C C . GLU A 1 94 ? 4.389 1.441 -1.400 1.00 96.25 94 GLU A C 1
ATOM 778 O O . GLU A 1 94 ? 4.056 0.671 -0.503 1.00 96.25 94 GLU A O 1
ATOM 783 N N . ILE A 1 95 ? 3.917 2.687 -1.482 1.00 95.00 95 ILE A N 1
ATOM 784 C CA . ILE A 1 95 ? 2.935 3.242 -0.543 1.00 95.00 95 ILE A CA 1
ATOM 785 C C . ILE A 1 95 ? 1.600 2.487 -0.620 1.00 95.00 95 ILE A C 1
ATOM 787 O O . ILE A 1 95 ? 1.056 2.131 0.421 1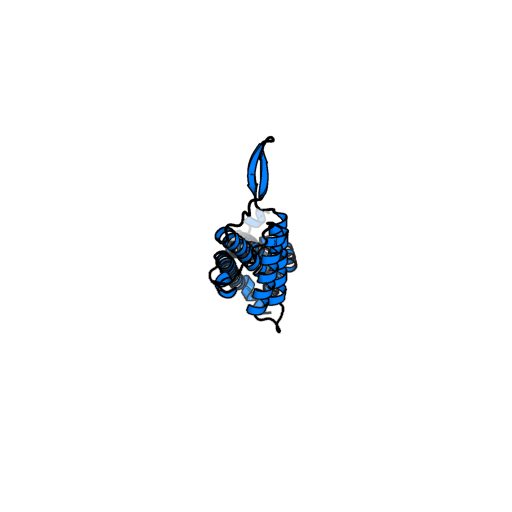.00 95.00 95 ILE A O 1
ATOM 791 N N . MET A 1 96 ? 1.077 2.228 -1.824 1.00 94.56 96 MET A N 1
ATOM 792 C CA . MET A 1 96 ? -0.252 1.625 -1.990 1.00 94.56 96 MET A CA 1
ATOM 793 C C . MET A 1 96 ? -0.320 0.136 -1.624 1.00 94.56 96 MET A C 1
ATOM 795 O O . MET A 1 96 ? -1.373 -0.304 -1.179 1.00 94.56 96 MET A O 1
ATOM 799 N N . TYR A 1 97 ? 0.758 -0.651 -1.771 1.00 93.00 97 TYR A N 1
ATOM 800 C CA . TYR A 1 97 ? 0.731 -2.057 -1.321 1.00 93.00 97 TYR A CA 1
ATOM 801 C C . TYR A 1 97 ? 0.956 -2.210 0.195 1.00 93.00 97 TYR A C 1
ATOM 803 O O . TYR A 1 97 ? 0.593 -3.240 0.756 1.00 93.00 97 TYR A O 1
ATOM 811 N N . LYS A 1 98 ? 1.558 -1.206 0.852 1.00 93.38 98 LYS A N 1
ATOM 812 C CA . LYS A 1 98 ? 1.811 -1.170 2.308 1.00 93.38 98 LYS A CA 1
ATOM 813 C C . LYS A 1 98 ? 0.697 -0.497 3.123 1.00 93.38 98 LYS A C 1
ATOM 815 O O . LYS A 1 98 ? 0.830 -0.400 4.339 1.00 93.38 98 LYS A O 1
ATOM 820 N N . ASN A 1 99 ? -0.316 0.052 2.457 1.00 92.94 99 ASN A N 1
ATOM 821 C CA . ASN A 1 99 ? -1.426 0.779 3.064 1.00 92.94 99 ASN A CA 1
ATOM 822 C C . ASN A 1 99 ? -2.670 0.564 2.190 1.00 92.94 99 ASN A C 1
ATOM 824 O O . ASN A 1 99 ? -2.947 1.352 1.279 1.00 92.94 99 ASN A O 1
ATOM 828 N N . THR A 1 100 ? -3.358 -0.553 2.412 1.00 93.56 100 THR A N 1
ATOM 829 C CA . THR A 1 100 ? -4.539 -0.984 1.653 1.00 93.56 100 THR A CA 1
ATOM 830 C C . THR A 1 100 ? -5.808 -0.231 2.089 1.00 93.56 100 THR A C 1
ATOM 832 O O . THR A 1 100 ? -5.754 0.633 2.970 1.00 93.56 100 THR A O 1
ATOM 835 N N . GLU A 1 101 ? -6.963 -0.511 1.470 1.00 93.88 101 GLU A N 1
ATOM 836 C CA . GLU A 1 101 ? -8.228 0.086 1.937 1.00 93.88 101 GLU A CA 1
ATOM 837 C C . GLU A 1 101 ? -8.590 -0.454 3.330 1.00 93.88 101 GLU A C 1
ATOM 839 O O . GLU A 1 101 ? -8.962 0.318 4.213 1.00 93.88 101 GLU A O 1
ATOM 844 N N . GLU A 1 102 ? -8.349 -1.747 3.563 1.00 95.00 102 GLU A N 1
ATOM 845 C CA . GLU A 1 102 ? -8.560 -2.440 4.837 1.00 95.00 102 GLU A CA 1
ATOM 846 C C . GLU A 1 102 ? -7.683 -1.866 5.959 1.00 95.00 102 GLU A C 1
ATOM 848 O O . GLU A 1 102 ? -8.156 -1.726 7.086 1.00 95.00 102 GLU A O 1
ATOM 853 N N . ASP A 1 103 ? -6.434 -1.479 5.664 1.00 94.81 103 ASP A N 1
ATOM 854 C CA . ASP A 1 103 ? -5.560 -0.767 6.610 1.00 94.81 103 ASP A CA 1
ATOM 855 C C . ASP A 1 103 ? -6.167 0.582 7.024 1.00 94.81 103 ASP A C 1
ATOM 857 O O . ASP A 1 103 ? -6.235 0.915 8.211 1.00 94.81 103 ASP A O 1
ATOM 861 N N . ALA A 1 104 ? -6.650 1.361 6.052 1.00 96.25 104 ALA A N 1
ATOM 862 C CA . ALA A 1 104 ? -7.233 2.675 6.301 1.00 96.25 104 ALA A CA 1
ATOM 863 C C . ALA A 1 104 ? -8.591 2.589 7.028 1.00 96.25 104 ALA A C 1
ATOM 865 O O . ALA A 1 104 ? -8.902 3.450 7.860 1.00 96.25 104 ALA A O 1
ATOM 866 N N . GLN A 1 105 ? -9.382 1.549 6.745 1.00 96.88 105 GLN A N 1
ATOM 867 C CA . GLN A 1 105 ? -10.634 1.218 7.431 1.00 96.88 105 GLN A CA 1
ATOM 868 C C . GLN A 1 105 ? -10.373 0.744 8.873 1.00 96.88 105 GLN A C 1
ATOM 870 O O . GLN A 1 105 ? -11.028 1.224 9.804 1.00 96.88 105 GLN A O 1
ATOM 875 N N . ALA A 1 106 ? -9.366 -0.108 9.089 1.00 97.12 106 ALA A N 1
ATOM 876 C CA . ALA A 1 106 ? -8.961 -0.569 10.415 1.00 97.12 106 ALA A CA 1
ATOM 877 C C . ALA A 1 106 ? -8.374 0.564 11.278 1.00 97.12 106 ALA A C 1
ATOM 879 O O . ALA A 1 106 ? -8.820 0.733 12.416 1.00 97.12 106 ALA A O 1
ATOM 880 N N . GLU A 1 107 ? -7.463 1.405 10.754 1.00 96.19 107 GLU A N 1
ATOM 881 C CA . GLU A 1 107 ? -6.965 2.569 11.508 1.00 96.19 107 GLU A CA 1
ATOM 882 C C . GLU A 1 107 ? -8.135 3.493 11.871 1.00 96.19 107 GLU A C 1
ATOM 884 O O . GLU A 1 107 ? -8.288 3.858 13.039 1.00 96.19 107 GLU A O 1
ATOM 889 N N . CYS A 1 108 ? -8.995 3.831 10.901 1.00 97.31 108 CYS A N 1
ATOM 890 C CA . CYS A 1 108 ? -10.174 4.669 11.119 1.00 97.31 108 CYS A CA 1
ATOM 891 C C . CYS A 1 108 ? -11.004 4.197 12.322 1.00 97.31 108 CYS A C 1
ATOM 893 O O . CYS A 1 108 ? -11.297 4.984 13.229 1.00 97.31 108 CYS A O 1
ATOM 895 N N . LEU A 1 109 ? -11.339 2.908 12.356 1.00 98.00 109 LEU A N 1
ATOM 896 C CA . LEU A 1 109 ? -12.162 2.325 13.406 1.00 98.00 109 LEU A CA 1
ATOM 897 C C . LEU A 1 109 ? -11.442 2.167 14.745 1.00 98.00 109 LEU A C 1
ATOM 899 O O . LEU A 1 109 ? -12.052 2.451 15.775 1.00 98.00 109 LEU A O 1
ATOM 903 N N . CYS A 1 110 ? -10.151 1.832 14.767 1.00 97.00 110 CYS A N 1
ATOM 904 C CA . CYS A 1 110 ? -9.357 1.847 15.999 1.00 97.00 110 CYS A CA 1
ATOM 905 C C . CYS A 1 110 ? -9.343 3.241 16.653 1.00 97.00 110 CYS A C 1
ATOM 907 O O . CYS A 1 110 ? -9.453 3.355 17.877 1.00 97.00 110 CYS A O 1
ATOM 909 N N . LYS A 1 111 ? -9.257 4.326 15.865 1.00 96.00 111 LYS A N 1
ATOM 910 C CA . LYS A 1 111 ? -9.333 5.697 16.407 1.00 96.00 111 LYS A CA 1
ATOM 911 C C . LYS A 1 111 ? -10.759 6.083 16.821 1.00 96.00 111 LYS A C 1
ATOM 913 O O . LYS A 1 111 ? -10.913 6.748 17.845 1.00 96.00 111 LYS A O 1
ATOM 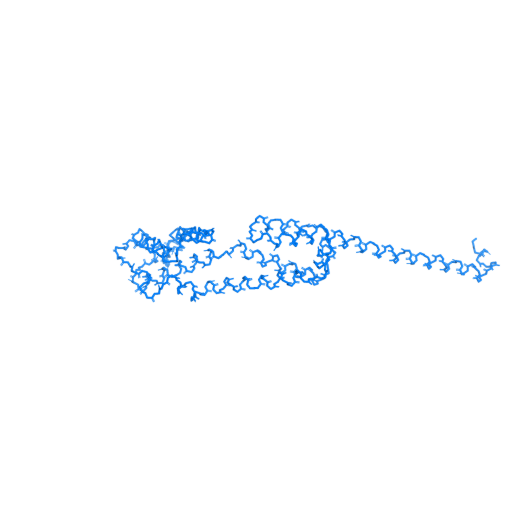918 N N . TYR A 1 112 ? -11.784 5.655 16.079 1.00 97.31 112 TYR A N 1
ATOM 919 C CA . TYR A 1 112 ? -13.192 5.881 16.435 1.00 97.31 112 TYR A CA 1
ATOM 920 C C . TYR A 1 112 ? -13.567 5.195 17.757 1.00 97.31 112 TYR A C 1
ATOM 922 O O . TYR A 1 112 ? -14.079 5.842 18.668 1.00 97.31 112 TYR A O 1
ATOM 930 N N . TYR A 1 113 ? -13.208 3.920 17.911 1.00 96.75 113 TYR A N 1
ATOM 931 C CA . TYR A 1 113 ? -13.373 3.138 19.137 1.00 96.75 113 TYR A CA 1
ATOM 932 C C . TYR A 1 113 ? -12.780 3.850 20.363 1.00 96.75 113 TYR A C 1
ATOM 934 O O . TYR A 1 113 ? -13.479 4.090 21.349 1.00 96.75 113 TYR A O 1
ATOM 942 N N . LEU A 1 114 ? -11.514 4.278 20.276 1.00 95.50 114 LEU A N 1
ATOM 943 C CA . LEU A 1 114 ? -10.834 5.015 21.348 1.00 95.50 114 LEU A CA 1
ATOM 944 C C . LEU A 1 114 ? -11.484 6.376 21.658 1.00 95.50 114 LEU A C 1
ATOM 946 O O . LEU A 1 114 ? -11.517 6.787 22.821 1.00 95.50 114 LEU A O 1
ATOM 950 N N . TYR A 1 115 ? -12.027 7.064 20.650 1.00 95.19 115 TYR A N 1
ATOM 951 C CA . TYR A 1 115 ? -12.802 8.291 20.838 1.00 95.19 115 TYR A CA 1
ATOM 952 C C . TYR A 1 115 ? -14.116 8.021 21.592 1.00 95.19 115 TYR A C 1
ATOM 954 O O . TYR A 1 115 ? -14.373 8.667 22.610 1.00 95.19 115 TYR A O 1
ATOM 962 N N . VAL A 1 116 ? -14.899 7.020 21.176 1.00 95.94 116 VAL A N 1
ATOM 963 C CA . VAL A 1 116 ? -16.168 6.661 21.834 1.00 95.94 116 VAL A CA 1
ATOM 964 C C . VAL A 1 116 ? -15.939 6.189 23.276 1.00 95.94 116 VAL A C 1
ATOM 966 O O . VAL A 1 116 ? -16.705 6.570 24.164 1.00 95.94 116 VAL A O 1
ATOM 969 N N . LEU A 1 117 ? -14.859 5.445 23.554 1.00 95.31 117 LEU A N 1
ATOM 970 C CA . LEU A 1 117 ? -14.446 5.091 24.921 1.00 95.31 117 LEU A CA 1
ATOM 971 C C . LEU A 1 117 ? -14.165 6.331 25.784 1.00 95.31 117 LEU A C 1
ATOM 973 O O . LEU A 1 117 ? -14.657 6.417 26.913 1.00 95.31 117 LEU A O 1
ATOM 977 N N . LYS A 1 118 ? -13.431 7.316 25.244 1.00 94.12 118 LYS A N 1
ATOM 978 C CA . LYS A 1 118 ? -13.132 8.581 25.933 1.00 94.12 118 LYS A CA 1
ATOM 979 C C . LYS A 1 118 ? -14.406 9.378 26.230 1.00 94.12 118 LYS A C 1
ATOM 981 O O . LYS A 1 118 ? -14.589 9.816 27.365 1.00 94.12 118 LYS A O 1
ATOM 986 N N . CYS A 1 119 ? -15.312 9.515 25.261 1.00 93.62 119 CYS A N 1
ATOM 987 C CA . CYS A 1 119 ? -16.621 10.152 25.459 1.00 93.62 119 CYS A CA 1
ATOM 988 C C . CYS A 1 119 ? -17.461 9.427 26.523 1.00 93.62 119 CYS A C 1
ATOM 990 O O . CYS A 1 119 ? -18.125 10.063 27.340 1.00 93.62 119 CYS A O 1
ATOM 992 N N . ASN A 1 120 ? -17.357 8.098 26.590 1.00 94.25 120 ASN A N 1
ATOM 993 C CA . ASN A 1 120 ? -18.015 7.273 27.601 1.00 94.25 120 ASN A CA 1
ATOM 994 C C . ASN A 1 120 ? -17.328 7.253 28.979 1.00 94.25 120 ASN A C 1
ATOM 996 O O . ASN A 1 120 ? -17.834 6.560 29.868 1.00 94.25 120 ASN A O 1
ATOM 1000 N N . LYS A 1 121 ? -16.251 8.036 29.163 1.00 94.50 121 LYS A N 1
ATOM 1001 C CA . LYS A 1 121 ? -15.428 8.172 30.382 1.00 94.50 121 LYS A CA 1
ATOM 1002 C C . LYS A 1 121 ? -14.675 6.898 30.800 1.00 94.50 121 LYS A C 1
ATOM 1004 O O . LYS A 1 121 ? -14.383 6.716 31.979 1.00 94.50 121 LYS A O 1
ATOM 1009 N N . ILE A 1 122 ? -14.331 6.027 29.850 1.00 94.19 122 ILE A N 1
ATOM 1010 C CA . ILE A 1 122 ? -13.506 4.836 30.110 1.00 94.19 122 ILE A CA 1
ATOM 1011 C C . ILE A 1 122 ? -12.018 5.204 30.034 1.00 94.19 122 ILE A C 1
ATOM 1013 O O . ILE A 1 122 ? -11.563 5.821 29.069 1.00 94.19 122 ILE A O 1
ATOM 1017 N N . ARG A 1 123 ? -11.244 4.805 31.053 1.00 91.75 123 ARG A N 1
ATOM 1018 C CA . ARG A 1 123 ? -9.783 4.964 31.083 1.00 91.75 123 ARG A CA 1
ATOM 1019 C C . ARG A 1 123 ? -9.140 3.939 30.146 1.00 91.75 123 ARG A C 1
ATOM 1021 O O . ARG A 1 123 ? -9.079 2.761 30.471 1.00 91.75 123 ARG A O 1
ATOM 1028 N N . THR A 1 124 ? -8.637 4.401 29.004 1.00 91.56 124 THR A N 1
ATOM 1029 C CA . THR A 1 124 ? -7.943 3.552 28.016 1.00 91.56 124 THR A CA 1
ATOM 1030 C C . THR A 1 124 ? -6.434 3.466 28.231 1.00 91.56 124 THR A C 1
ATOM 1032 O O . THR A 1 124 ? -5.798 2.536 27.752 1.00 91.56 124 THR A O 1
ATOM 1035 N N . HIS A 1 125 ? -5.853 4.433 28.943 1.00 91.94 125 HIS A N 1
ATOM 1036 C CA . HIS A 1 125 ? -4.420 4.505 29.219 1.00 91.94 125 HIS A CA 1
ATOM 1037 C C . HIS A 1 125 ? -4.156 3.847 30.581 1.00 91.94 125 HIS A C 1
ATOM 1039 O O . HIS A 1 125 ? -4.434 4.442 31.628 1.00 91.94 125 HIS A O 1
ATOM 1045 N N . ILE A 1 126 ? -3.718 2.586 30.562 1.00 89.81 126 ILE A N 1
ATOM 1046 C CA . ILE A 1 126 ? -3.667 1.691 31.735 1.00 89.81 126 ILE A CA 1
ATOM 1047 C C . ILE A 1 126 ? -2.340 0.940 31.908 1.00 89.81 126 ILE A C 1
ATOM 1049 O O . ILE A 1 126 ? -2.088 0.451 33.004 1.00 89.81 126 ILE A O 1
ATOM 1053 N N . VAL A 1 127 ? -1.482 0.877 30.885 1.00 90.69 127 VAL A N 1
ATOM 1054 C CA . VAL A 1 127 ? -0.140 0.277 30.993 1.00 90.69 127 VAL A CA 1
ATOM 1055 C C . VAL A 1 127 ? 0.844 1.370 31.414 1.00 90.69 127 VAL A C 1
ATOM 1057 O O . VAL A 1 127 ? 0.890 2.386 30.721 1.00 90.69 127 VAL A O 1
ATOM 1060 N N . PRO A 1 128 ? 1.604 1.233 32.515 1.00 90.75 128 PRO A N 1
ATOM 1061 C CA . PRO A 1 128 ? 2.572 2.251 32.916 1.00 90.75 128 PRO A CA 1
ATOM 1062 C C . PRO A 1 128 ? 3.663 2.426 31.850 1.00 90.75 128 PRO A C 1
ATOM 1064 O O . PRO A 1 128 ? 4.071 1.471 31.191 1.00 90.75 128 PRO A O 1
ATOM 1067 N N . VAL A 1 129 ? 4.123 3.662 31.676 1.00 89.31 129 VAL A N 1
ATOM 1068 C CA . VAL A 1 129 ? 5.272 4.018 30.838 1.00 89.31 129 VAL A CA 1
ATOM 1069 C C . VAL A 1 129 ? 6.395 4.429 31.776 1.00 89.31 129 VAL A C 1
ATOM 1071 O O . VAL A 1 129 ? 6.375 5.523 32.340 1.00 89.31 129 VAL A O 1
ATOM 1074 N N . GLU A 1 130 ? 7.346 3.525 31.978 1.00 92.06 130 GLU A N 1
ATOM 1075 C CA . GLU A 1 130 ? 8.449 3.709 32.917 1.00 92.06 130 GLU A CA 1
ATOM 1076 C C . GLU A 1 130 ? 9.684 4.310 32.241 1.00 92.06 130 GLU A C 1
ATOM 1078 O O . GLU A 1 130 ? 10.011 3.991 31.094 1.00 92.06 130 GLU A O 1
ATOM 1083 N N . LYS A 1 131 ? 10.399 5.166 32.974 1.00 89.31 131 LYS A N 1
ATOM 1084 C CA . LYS A 1 131 ? 11.726 5.663 32.609 1.00 89.31 131 LYS A CA 1
ATOM 1085 C C . LYS A 1 131 ? 12.589 5.726 33.863 1.00 89.31 131 LYS A C 1
ATOM 1087 O O . LYS A 1 131 ? 12.147 6.240 34.881 1.00 89.31 131 LYS A O 1
ATOM 1092 N N . ASP A 1 132 ? 13.806 5.193 33.789 1.00 89.94 132 ASP A N 1
ATOM 1093 C CA . ASP A 1 132 ? 14.792 5.204 34.883 1.00 89.94 132 ASP A CA 1
ATOM 1094 C C . ASP A 1 132 ? 14.283 4.598 36.220 1.00 89.94 132 ASP A C 1
ATOM 1096 O O . ASP A 1 132 ? 14.872 4.822 37.274 1.00 89.94 132 ASP A O 1
ATOM 1100 N N . GLY A 1 133 ? 13.213 3.790 36.168 1.00 86.50 133 GLY A N 1
ATOM 1101 C CA . GLY A 1 133 ? 12.536 3.180 37.323 1.00 86.50 133 GLY A CA 1
ATOM 1102 C C . GLY A 1 133 ? 11.285 3.922 37.821 1.00 86.50 133 GLY A C 1
ATOM 1103 O O . GLY A 1 133 ? 10.588 3.404 38.690 1.00 86.50 133 GLY A O 1
ATOM 1104 N N . GLU A 1 134 ? 10.965 5.096 37.271 1.00 87.62 134 GLU A N 1
ATOM 1105 C CA . GLU A 1 134 ? 9.790 5.897 37.641 1.00 87.62 134 GLU A CA 1
ATOM 1106 C C . GLU A 1 134 ? 8.678 5.806 36.580 1.00 87.62 134 GLU A C 1
ATOM 1108 O O . GLU A 1 134 ? 8.944 5.807 35.376 1.00 87.62 134 GLU A O 1
ATOM 1113 N N . ILE A 1 135 ? 7.411 5.750 37.012 1.00 90.31 135 ILE A N 1
ATOM 1114 C CA . ILE A 1 135 ? 6.246 5.751 36.109 1.00 90.31 135 ILE A CA 1
ATOM 1115 C C . ILE A 1 135 ? 5.970 7.191 35.658 1.00 90.31 135 ILE A C 1
ATOM 1117 O O . ILE A 1 135 ? 5.442 7.997 36.423 1.00 90.31 135 ILE A O 1
ATOM 1121 N N . MET A 1 136 ? 6.296 7.496 34.402 1.00 90.88 136 MET A N 1
ATOM 1122 C CA . MET A 1 136 ? 6.189 8.839 33.820 1.00 90.88 136 MET A CA 1
ATOM 1123 C C . MET A 1 136 ? 4.802 9.147 33.241 1.00 90.88 136 MET A C 1
ATOM 1125 O O . MET A 1 136 ? 4.356 10.292 33.284 1.00 90.88 136 MET A O 1
ATOM 1129 N N . ASP A 1 137 ? 4.132 8.145 32.669 1.00 90.69 137 ASP A N 1
ATOM 1130 C CA . ASP A 1 137 ? 2.806 8.266 32.044 1.00 90.69 137 ASP A CA 1
ATOM 1131 C C . ASP A 1 137 ? 2.100 6.894 32.022 1.00 90.69 137 ASP A C 1
ATOM 1133 O O . ASP A 1 137 ? 2.634 5.895 32.509 1.00 90.69 137 ASP A O 1
ATOM 1137 N N . TYR A 1 138 ? 0.906 6.819 31.436 1.00 91.50 138 TYR A N 1
ATOM 1138 C CA . TYR A 1 138 ? 0.231 5.572 31.089 1.00 91.50 138 TYR A CA 1
ATOM 1139 C C . TYR A 1 138 ? -0.101 5.531 29.597 1.00 91.50 138 TYR A C 1
ATOM 1141 O O . TYR A 1 138 ? -0.539 6.512 29.008 1.00 91.50 138 TYR A O 1
ATOM 1149 N N . SER A 1 139 ? 0.018 4.354 28.994 1.00 91.81 139 SER A N 1
ATOM 1150 C CA . SER A 1 139 ? -0.274 4.087 27.587 1.00 91.81 139 SER A CA 1
ATOM 1151 C C . SER A 1 139 ? -1.466 3.140 27.417 1.00 91.81 139 SER A C 1
ATOM 1153 O O . SER A 1 139 ? -1.897 2.444 28.344 1.00 91.81 139 SER A O 1
ATOM 1155 N N . ILE A 1 140 ? -2.035 3.138 26.212 1.00 91.50 140 ILE A N 1
ATOM 1156 C CA . ILE A 1 140 ? -3.006 2.126 25.780 1.00 91.50 140 ILE A CA 1
ATOM 1157 C C . ILE A 1 140 ? -2.236 0.817 25.535 1.00 91.50 140 ILE A C 1
ATOM 1159 O O . ILE A 1 140 ? -1.177 0.886 24.907 1.00 91.50 140 ILE A O 1
ATOM 1163 N N . PRO A 1 141 ? -2.730 -0.365 25.959 1.00 92.12 141 PRO A N 1
ATOM 1164 C CA . PRO A 1 141 ? -2.031 -1.618 25.696 1.00 92.12 141 PRO A CA 1
ATOM 1165 C C . PRO A 1 141 ? -1.844 -1.837 24.188 1.00 92.12 141 PRO A C 1
ATOM 1167 O O . PRO A 1 141 ? -2.815 -1.865 23.428 1.00 92.12 141 PRO A O 1
ATOM 1170 N N . TYR A 1 142 ? -0.593 -2.000 23.754 1.00 89.44 142 TYR A N 1
ATOM 1171 C CA . TYR A 1 142 ? -0.247 -2.159 22.338 1.00 89.44 142 TYR A CA 1
ATOM 1172 C C . TYR A 1 142 ? -0.944 -3.378 21.712 1.00 89.44 142 TYR A C 1
ATOM 1174 O O . TYR A 1 142 ? -1.607 -3.251 20.683 1.00 89.44 142 TYR A O 1
ATOM 1182 N N . GLU A 1 143 ? -0.895 -4.524 22.398 1.00 91.44 143 GLU A N 1
ATOM 1183 C CA . GLU A 1 143 ? -1.526 -5.779 21.967 1.00 91.44 143 GLU A CA 1
ATOM 1184 C C . GLU A 1 143 ? -3.043 -5.663 21.769 1.00 91.44 143 GLU A C 1
ATOM 1186 O O . GLU A 1 143 ? -3.597 -6.274 20.858 1.00 91.44 143 GLU A O 1
ATOM 1191 N N . THR A 1 144 ? -3.736 -4.854 22.579 1.00 91.06 144 THR A N 1
ATOM 1192 C CA . THR A 1 144 ? -5.175 -4.587 22.418 1.00 91.06 144 THR A CA 1
ATOM 1193 C C . THR A 1 144 ? -5.465 -3.929 21.073 1.00 91.06 144 THR A C 1
ATOM 1195 O O . THR A 1 144 ? -6.387 -4.340 20.371 1.00 91.06 144 THR A O 1
ATOM 1198 N N . ILE A 1 145 ? -4.666 -2.928 20.692 1.00 93.50 145 ILE A N 1
ATOM 1199 C CA . ILE A 1 145 ? -4.847 -2.203 19.431 1.00 93.50 145 ILE A CA 1
ATOM 1200 C C . ILE A 1 145 ? -4.391 -3.049 18.242 1.00 93.50 145 ILE A C 1
ATOM 1202 O O . ILE A 1 145 ? -5.116 -3.114 17.255 1.00 93.50 145 ILE A O 1
ATOM 1206 N N . LEU A 1 146 ? -3.262 -3.756 18.350 1.00 94.88 146 LEU A N 1
ATOM 1207 C CA . LEU A 1 146 ? -2.764 -4.644 17.297 1.00 94.88 146 LEU A CA 1
ATOM 1208 C C . LEU A 1 146 ? -3.751 -5.785 16.992 1.00 94.88 146 LEU A C 1
ATOM 1210 O O . LEU A 1 146 ? -4.057 -6.051 15.829 1.00 94.88 146 LEU A O 1
ATOM 1214 N N . ARG A 1 147 ? -4.294 -6.446 18.025 1.00 95.94 147 ARG A N 1
ATOM 1215 C CA . ARG A 1 147 ? -5.307 -7.504 17.864 1.00 95.94 147 ARG A CA 1
ATOM 1216 C C . ARG A 1 147 ? -6.609 -6.966 17.265 1.00 95.94 147 ARG A C 1
ATOM 1218 O O . ARG A 1 147 ? -7.154 -7.600 16.360 1.00 95.94 147 ARG A O 1
ATOM 1225 N N . LEU A 1 148 ? -7.080 -5.803 17.725 1.00 96.88 148 LEU A N 1
ATOM 1226 C CA . LEU A 1 148 ? -8.282 -5.161 17.192 1.00 96.88 148 LEU A CA 1
ATOM 1227 C C . LEU A 1 148 ? -8.103 -4.781 15.715 1.00 96.88 148 LEU A C 1
ATOM 1229 O O . LEU A 1 148 ? -8.932 -5.149 14.888 1.00 96.88 148 LEU A O 1
ATOM 1233 N N . GLU A 1 149 ? -7.007 -4.107 15.367 1.00 96.31 149 GLU A N 1
ATOM 1234 C CA . GLU A 1 149 ? -6.705 -3.681 13.996 1.00 96.31 149 GLU A CA 1
ATOM 1235 C C . GLU A 1 149 ? -6.624 -4.878 13.037 1.00 96.31 149 GLU A C 1
ATOM 1237 O O . GLU A 1 149 ? -7.241 -4.856 11.975 1.00 96.31 149 GLU A O 1
ATOM 1242 N N . ASN A 1 150 ? -5.952 -5.963 13.438 1.00 96.62 150 ASN A N 1
ATOM 1243 C CA . ASN A 1 150 ? -5.877 -7.194 12.646 1.00 96.62 150 ASN A CA 1
ATOM 1244 C C . ASN A 1 150 ? -7.250 -7.849 12.419 1.00 96.62 150 ASN A C 1
ATOM 1246 O O . ASN A 1 150 ? -7.526 -8.338 11.320 1.00 96.62 150 ASN A O 1
ATOM 1250 N N . GLN A 1 151 ? -8.134 -7.845 13.421 1.00 96.94 151 GLN A N 1
ATOM 1251 C CA . GLN A 1 151 ? -9.495 -8.368 13.265 1.00 96.94 151 GLN A CA 1
ATOM 1252 C C . GLN A 1 151 ? -10.350 -7.480 12.353 1.00 96.94 151 GLN A C 1
ATOM 1254 O O . GLN A 1 151 ? -11.032 -8.002 11.475 1.00 96.94 151 GLN A O 1
ATOM 1259 N N . LEU A 1 152 ? -10.261 -6.153 12.487 1.00 97.56 152 LEU A N 1
ATOM 1260 C CA . LEU A 1 152 ? -10.958 -5.205 11.611 1.00 97.56 152 LEU A CA 1
ATOM 1261 C C . LEU A 1 152 ? -10.479 -5.319 10.155 1.00 97.56 152 LEU A C 1
ATOM 1263 O O . LEU A 1 152 ? -11.305 -5.433 9.253 1.00 97.56 152 LEU A O 1
ATOM 1267 N N . ARG A 1 153 ? -9.159 -5.388 9.931 1.00 95.88 153 ARG A N 1
ATOM 1268 C CA . ARG A 1 153 ? -8.539 -5.641 8.618 1.00 95.88 153 ARG A CA 1
ATOM 1269 C C . ARG A 1 153 ? -9.061 -6.938 7.988 1.00 95.88 153 ARG A C 1
ATOM 1271 O O . ARG A 1 153 ? -9.357 -6.964 6.800 1.00 95.88 153 ARG A O 1
ATOM 1278 N N . THR A 1 154 ? -9.224 -7.998 8.783 1.00 94.81 154 THR A N 1
ATOM 1279 C CA . THR A 1 154 ? -9.760 -9.291 8.313 1.00 94.81 154 THR A CA 1
ATOM 1280 C C . THR A 1 154 ? -11.238 -9.196 7.918 1.00 94.81 154 THR A C 1
ATOM 1282 O O . THR A 1 154 ? -11.633 -9.747 6.895 1.00 94.81 154 THR A O 1
ATOM 1285 N N . ILE A 1 155 ? -12.052 -8.469 8.690 1.00 94.44 155 ILE A N 1
ATOM 1286 C CA . ILE A 1 155 ? -13.476 -8.248 8.384 1.00 94.44 155 ILE A CA 1
ATOM 1287 C C . ILE A 1 155 ? -13.633 -7.465 7.080 1.00 94.44 155 ILE A C 1
ATOM 1289 O O . ILE A 1 155 ? -14.372 -7.899 6.199 1.00 94.44 155 ILE A O 1
ATOM 1293 N N . PHE A 1 156 ? -12.905 -6.355 6.927 1.00 94.00 156 PHE A N 1
ATOM 1294 C CA . PHE A 1 156 ? -12.970 -5.560 5.703 1.00 94.00 156 PHE A CA 1
ATOM 1295 C C . PHE A 1 156 ? -12.408 -6.285 4.489 1.00 94.00 156 PHE A C 1
ATOM 1297 O O . PHE A 1 156 ? -12.990 -6.167 3.418 1.00 94.00 156 PHE A O 1
ATOM 1304 N N . LYS A 1 157 ? -11.352 -7.090 4.648 1.00 92.06 157 LYS A N 1
ATOM 1305 C CA . LYS A 1 157 ? -10.858 -7.933 3.558 1.00 92.06 157 LYS A CA 1
ATOM 1306 C C . LYS A 1 157 ? -11.966 -8.855 3.036 1.00 92.06 157 LYS A C 1
ATOM 1308 O O . LYS A 1 157 ? -12.213 -8.885 1.836 1.00 92.06 157 LYS A O 1
ATOM 1313 N N . ASN A 1 158 ? -12.655 -9.564 3.932 1.00 90.44 158 ASN A N 1
ATOM 1314 C CA . ASN A 1 158 ? -13.748 -10.455 3.543 1.00 90.44 158 ASN A CA 1
ATOM 1315 C C . ASN A 1 158 ? -14.890 -9.676 2.865 1.00 90.44 158 ASN A C 1
ATOM 1317 O O . ASN A 1 158 ? -15.346 -10.080 1.803 1.00 90.44 158 ASN A O 1
ATOM 1321 N N . TYR A 1 159 ? -15.295 -8.532 3.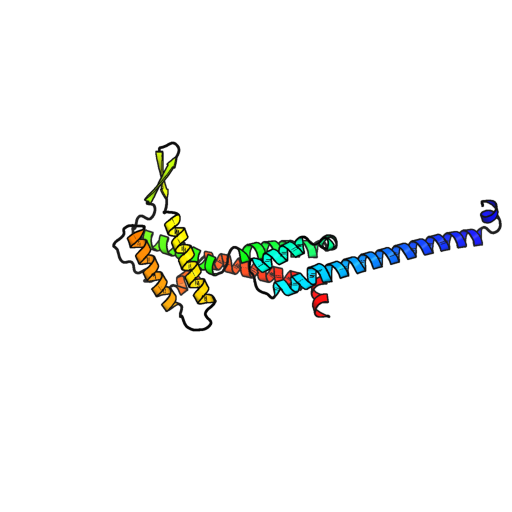425 1.00 89.12 159 TYR A N 1
ATOM 1322 C CA . TYR A 1 159 ? -16.317 -7.653 2.840 1.00 89.12 159 TYR A CA 1
ATOM 1323 C C . TYR A 1 159 ? -15.938 -7.148 1.432 1.00 89.12 159 TYR A C 1
ATOM 1325 O O . TYR A 1 159 ? -16.762 -7.183 0.523 1.00 89.12 159 TYR A O 1
ATOM 1333 N N . ASN A 1 160 ? -14.682 -6.741 1.224 1.00 85.81 160 ASN A N 1
ATOM 1334 C CA . ASN A 1 160 ? -14.183 -6.243 -0.062 1.00 85.81 160 ASN A CA 1
ATOM 1335 C C . ASN A 1 160 ? -13.985 -7.368 -1.108 1.00 85.81 160 ASN A C 1
ATOM 1337 O O . ASN A 1 160 ? -14.041 -7.099 -2.309 1.00 85.81 160 ASN A O 1
ATOM 1341 N N . GLU A 1 161 ? -13.746 -8.618 -0.685 1.00 85.25 161 GLU A N 1
ATOM 1342 C CA . GLU A 1 161 ? -13.587 -9.786 -1.574 1.00 85.25 161 GLU A CA 1
ATOM 1343 C C . GLU A 1 161 ? -14.918 -10.520 -1.876 1.00 85.25 161 GLU A C 1
ATOM 1345 O O . GLU A 1 161 ? -15.036 -11.190 -2.908 1.00 85.25 161 GLU A O 1
ATOM 1350 N N . CYS A 1 162 ? -15.943 -10.392 -1.024 1.00 76.50 162 CYS A N 1
ATOM 1351 C CA . CYS A 1 162 ? -17.238 -11.066 -1.175 1.00 76.50 162 CYS A CA 1
ATOM 1352 C C . CYS A 1 162 ? -18.192 -10.344 -2.146 1.00 76.50 162 CYS A C 1
ATOM 1354 O O . CYS A 1 162 ? -18.961 -9.469 -1.765 1.00 76.50 162 CYS A O 1
ATOM 1356 N N . TYR A 1 163 ? -18.247 -10.814 -3.398 1.00 57.03 163 TYR A N 1
ATOM 1357 C CA . TYR A 1 163 ? -19.193 -10.332 -4.426 1.00 57.03 163 TYR A CA 1
ATOM 1358 C C . TYR A 1 163 ? -20.689 -10.532 -4.099 1.00 57.03 163 TYR A C 1
ATOM 1360 O O . TYR A 1 163 ? -21.538 -9.959 -4.780 1.00 57.03 163 TYR A O 1
ATOM 1368 N N . TYR A 1 164 ? -21.018 -11.345 -3.092 1.00 59.12 164 TYR A N 1
ATOM 1369 C CA . TYR A 1 164 ? -22.375 -11.556 -2.590 1.00 59.12 164 TYR A CA 1
ATOM 1370 C C . TYR A 1 164 ? -22.330 -11.798 -1.074 1.00 59.12 164 TYR A C 1
ATOM 1372 O O . TYR A 1 164 ? -21.586 -12.677 -0.637 1.00 59.12 164 TYR A O 1
ATOM 1380 N N . GLY A 1 165 ? -23.187 -11.119 -0.302 1.00 64.94 165 GLY A N 1
ATOM 1381 C CA . GLY A 1 165 ? -23.729 -11.699 0.936 1.00 64.94 165 GLY A CA 1
ATOM 1382 C C . GLY A 1 165 ? -23.711 -10.878 2.229 1.00 64.94 165 GLY A C 1
ATOM 1383 O O . GLY A 1 165 ? -24.357 -11.332 3.164 1.00 64.94 165 GLY A O 1
ATOM 1384 N N . GLU A 1 166 ? -23.029 -9.731 2.317 1.00 75.12 166 GLU A N 1
ATOM 1385 C CA . GLU A 1 166 ? -23.000 -8.920 3.553 1.00 75.12 166 GLU A CA 1
ATOM 1386 C C . GLU A 1 166 ? -23.194 -7.427 3.256 1.00 75.12 166 GLU A C 1
ATOM 1388 O O . GLU A 1 166 ? -22.479 -6.854 2.430 1.00 75.12 166 GLU A O 1
ATOM 1393 N N . GLU A 1 167 ? -24.155 -6.797 3.932 1.00 86.12 167 GLU A N 1
ATOM 1394 C CA . GLU A 1 167 ? -24.374 -5.348 3.892 1.00 86.12 167 GLU A CA 1
ATOM 1395 C C . GLU A 1 167 ? -23.500 -4.646 4.951 1.00 86.12 167 GLU A C 1
ATOM 1397 O O . GLU A 1 167 ? -22.934 -5.275 5.851 1.00 86.12 167 GLU A O 1
ATOM 1402 N N . LEU A 1 168 ? -23.336 -3.321 4.859 1.00 88.88 168 LEU A N 1
ATOM 1403 C CA . LEU A 1 168 ? -22.450 -2.599 5.787 1.00 88.88 168 LEU A CA 1
ATOM 1404 C C . LEU A 1 168 ? -23.006 -2.612 7.227 1.00 88.88 168 LEU A C 1
ATOM 1406 O O . LEU A 1 168 ? -22.261 -2.503 8.200 1.00 88.88 168 LEU A O 1
ATOM 1410 N N . GLU A 1 169 ? -24.313 -2.798 7.348 1.00 90.12 169 GLU A N 1
ATOM 1411 C CA . GLU A 1 169 ? -25.093 -3.046 8.549 1.00 90.12 169 GLU A CA 1
ATOM 1412 C C . GLU A 1 169 ? -24.677 -4.365 9.242 1.00 90.12 169 GLU A C 1
ATOM 1414 O O . GLU A 1 169 ? -24.408 -4.355 10.446 1.00 90.12 169 GLU A O 1
ATOM 1419 N N . ASP A 1 170 ? -24.488 -5.467 8.501 1.00 91.12 170 ASP A N 1
ATOM 1420 C CA . ASP A 1 170 ? -23.973 -6.738 9.051 1.00 91.12 170 ASP A CA 1
ATOM 1421 C C . ASP A 1 170 ? -22.546 -6.571 9.597 1.00 91.12 170 ASP A C 1
ATOM 1423 O O . ASP A 1 170 ? -22.180 -7.080 10.664 1.00 91.12 170 ASP A O 1
ATOM 1427 N N . ILE A 1 171 ? -21.721 -5.822 8.860 1.00 93.81 171 ILE A N 1
ATOM 1428 C CA . ILE A 1 171 ? -20.348 -5.486 9.249 1.00 93.81 171 ILE A CA 1
ATOM 1429 C C . ILE A 1 171 ? -20.345 -4.617 10.518 1.00 93.81 171 ILE A C 1
ATOM 1431 O O . ILE A 1 171 ? -19.544 -4.852 11.429 1.00 93.81 171 ILE A O 1
ATOM 1435 N N . GLN A 1 172 ? -21.269 -3.657 10.623 1.00 95.88 172 GLN A N 1
ATOM 1436 C CA . GLN A 1 172 ? -21.447 -2.802 11.797 1.00 95.88 172 GLN A CA 1
ATOM 1437 C C . GLN A 1 172 ? -21.781 -3.615 13.054 1.00 95.88 172 GLN A C 1
ATOM 1439 O O . GLN A 1 172 ? -21.153 -3.393 14.093 1.00 95.88 172 GLN A O 1
ATOM 1444 N N . ASP A 1 173 ? -22.691 -4.586 12.968 1.00 93.81 173 ASP A N 1
ATOM 1445 C CA . ASP A 1 173 ? -23.081 -5.424 14.109 1.00 93.81 173 ASP A CA 1
ATOM 1446 C C . ASP A 1 173 ? -21.946 -6.356 14.569 1.00 93.81 173 ASP A C 1
ATOM 1448 O O . ASP A 1 173 ? -21.691 -6.499 15.773 1.00 93.81 173 ASP A O 1
ATOM 1452 N N . LYS A 1 174 ? -21.161 -6.910 13.634 1.00 95.00 174 LYS A N 1
ATOM 1453 C CA . LYS A 1 174 ? -19.929 -7.655 13.963 1.00 95.00 174 LYS A CA 1
ATOM 1454 C C . LYS A 1 174 ? -18.927 -6.779 14.719 1.00 95.00 174 LYS A C 1
ATOM 1456 O O . LYS A 1 174 ? -18.392 -7.186 15.755 1.00 95.00 174 LYS A O 1
ATOM 1461 N N . ILE A 1 175 ? -18.693 -5.558 14.237 1.00 97.00 175 ILE A N 1
ATOM 1462 C CA . ILE A 1 175 ? -17.772 -4.597 14.860 1.00 97.00 175 ILE A CA 1
ATOM 1463 C C . ILE A 1 175 ? -18.293 -4.139 16.229 1.00 97.00 175 ILE A C 1
ATOM 1465 O O . ILE A 1 175 ? -17.516 -4.037 17.179 1.00 97.00 175 ILE A O 1
ATOM 1469 N N . TYR A 1 176 ? -19.602 -3.930 16.369 1.00 96.38 176 TYR A N 1
ATOM 1470 C CA . TYR A 1 176 ? -20.261 -3.588 17.629 1.00 96.38 176 TYR A CA 1
ATOM 1471 C C . TYR A 1 176 ? -20.009 -4.637 18.725 1.00 96.38 176 TYR A C 1
ATOM 1473 O O . TYR A 1 176 ? -19.668 -4.283 19.864 1.00 96.38 176 TYR A O 1
ATOM 1481 N N . VAL A 1 177 ? -20.135 -5.926 18.384 1.00 95.81 177 VAL A N 1
ATOM 1482 C CA . VAL A 1 177 ? -19.832 -7.045 19.291 1.00 95.81 177 VAL A CA 1
ATOM 1483 C C . VAL A 1 177 ? -18.348 -7.047 19.664 1.00 95.81 177 VAL A C 1
ATOM 1485 O O . VAL A 1 177 ? -18.008 -7.153 20.844 1.00 95.81 177 VAL A O 1
ATOM 1488 N N . ILE A 1 178 ? -17.459 -6.867 18.685 1.00 96.44 178 ILE A N 1
ATOM 1489 C CA . ILE A 1 178 ? -16.005 -6.833 18.894 1.00 96.44 178 ILE A CA 1
ATOM 1490 C C . ILE A 1 178 ? -15.600 -5.683 19.827 1.00 96.44 178 ILE A C 1
ATOM 1492 O O . ILE A 1 178 ? -14.921 -5.923 20.826 1.00 96.44 178 ILE A O 1
ATOM 1496 N N . PHE A 1 179 ? -16.057 -4.455 19.572 1.00 97.19 179 PHE A N 1
ATOM 1497 C CA . PHE A 1 179 ? -15.765 -3.294 20.417 1.00 97.19 179 PHE A CA 1
ATOM 1498 C C . PHE A 1 179 ? -16.242 -3.492 21.863 1.00 97.19 179 PHE A C 1
ATOM 1500 O O . PHE A 1 179 ? -15.484 -3.227 22.799 1.00 97.19 179 PHE A O 1
ATOM 1507 N N . ASN A 1 180 ? -17.459 -4.008 22.079 1.00 95.69 180 ASN A N 1
ATOM 1508 C CA . ASN A 1 180 ? -17.950 -4.303 23.431 1.00 95.69 180 ASN A CA 1
ATOM 1509 C C . ASN A 1 180 ? -17.138 -5.420 24.117 1.00 95.69 180 ASN A C 1
ATOM 1511 O O . ASN A 1 180 ? -16.892 -5.336 25.323 1.00 95.69 180 ASN A O 1
ATOM 1515 N N . ASN A 1 181 ? -16.662 -6.424 23.372 1.00 95.00 181 ASN A N 1
ATOM 1516 C CA . ASN A 1 181 ? -15.799 -7.477 23.912 1.00 95.00 181 ASN A CA 1
ATOM 1517 C C . ASN A 1 181 ? -14.450 -6.919 24.397 1.00 95.00 181 ASN A C 1
ATOM 1519 O O . ASN A 1 181 ? -14.139 -7.091 25.575 1.00 95.00 181 ASN A O 1
ATOM 1523 N N . TYR A 1 182 ? -13.707 -6.179 23.562 1.00 94.88 182 TYR A N 1
ATOM 1524 C CA . TYR A 1 182 ? -12.445 -5.535 23.975 1.00 94.88 182 TYR A CA 1
ATOM 1525 C C . TYR A 1 182 ? -12.637 -4.547 25.135 1.00 94.88 182 TYR A C 1
ATOM 1527 O O . TYR A 1 182 ? -11.792 -4.449 26.023 1.00 94.88 182 TYR A O 1
ATOM 1535 N N . THR A 1 183 ? -13.768 -3.841 25.175 1.00 94.81 183 THR A N 1
ATOM 1536 C CA . THR A 1 183 ? -14.107 -2.911 26.268 1.00 94.81 183 THR A CA 1
ATOM 1537 C C . THR A 1 183 ? -14.238 -3.625 27.609 1.00 94.81 183 THR A C 1
ATOM 1539 O O . THR A 1 183 ? -13.802 -3.113 28.644 1.00 94.81 183 THR A O 1
ATOM 1542 N N . LYS A 1 184 ? -14.804 -4.834 27.583 1.00 93.81 184 LYS A N 1
ATOM 1543 C CA . LYS A 1 184 ? -14.984 -5.691 28.751 1.00 93.81 184 LYS A CA 1
ATOM 1544 C C . LYS A 1 184 ? -13.693 -6.400 29.163 1.00 93.81 184 LYS A C 1
ATOM 1546 O O . LYS A 1 184 ? -13.427 -6.462 30.359 1.00 93.81 184 LYS A O 1
ATOM 1551 N N . SER A 1 185 ? -12.920 -6.946 28.221 1.00 91.44 185 SER A N 1
ATOM 1552 C CA . SER A 1 185 ? -11.713 -7.728 28.529 1.00 91.44 185 SER A CA 1
ATOM 1553 C C . SER A 1 185 ? -10.494 -6.857 28.822 1.00 91.44 185 SER A C 1
ATOM 1555 O O . SER A 1 185 ? -9.848 -7.041 29.848 1.00 91.44 185 SER A O 1
ATOM 1557 N N . ASP A 1 186 ? -10.203 -5.888 27.956 1.00 90.81 186 ASP A N 1
ATOM 1558 C CA . ASP A 1 186 ? -8.914 -5.189 27.938 1.00 90.81 186 ASP A CA 1
ATOM 1559 C C . ASP A 1 186 ? -8.971 -3.860 28.721 1.00 90.81 186 ASP A C 1
ATOM 1561 O O . ASP A 1 186 ? -7.946 -3.375 29.190 1.00 90.81 186 ASP A O 1
ATOM 1565 N N . PHE A 1 187 ? -10.172 -3.299 28.936 1.00 91.69 187 PHE A N 1
ATOM 1566 C CA . PHE A 1 187 ? -10.399 -2.105 29.774 1.00 91.69 187 PHE A CA 1
ATOM 1567 C C . PHE A 1 187 ? -11.280 -2.364 31.015 1.00 91.69 187 PHE A C 1
ATOM 1569 O O . PHE A 1 187 ? -11.682 -1.416 31.690 1.00 91.69 187 PHE A O 1
ATOM 1576 N N . ASN A 1 188 ? -11.586 -3.635 31.325 1.00 88.50 188 ASN A N 1
ATOM 1577 C CA . ASN A 1 188 ? -12.387 -4.088 32.480 1.00 88.50 188 ASN A CA 1
ATOM 1578 C C . ASN A 1 188 ? -13.742 -3.357 32.663 1.00 88.50 188 ASN A C 1
ATOM 1580 O O . ASN A 1 188 ? -14.282 -3.252 33.768 1.00 88.50 188 ASN A O 1
ATOM 1584 N N . SER A 1 189 ? -14.314 -2.816 31.583 1.00 89.31 189 SER A N 1
ATOM 1585 C CA . SER A 1 189 ? -15.539 -2.025 31.651 1.00 89.31 189 SER A CA 1
ATOM 1586 C C . SER A 1 189 ? -16.766 -2.898 31.405 1.00 89.31 189 SER A C 1
ATOM 1588 O O . SER A 1 189 ? -16.988 -3.416 30.313 1.00 89.31 189 SER A O 1
ATOM 1590 N N . LYS A 1 190 ? -17.625 -3.009 32.422 1.00 87.62 190 LYS A N 1
ATOM 1591 C CA . LYS A 1 190 ? -18.933 -3.684 32.319 1.00 87.62 190 LYS A CA 1
ATOM 1592 C C . LYS A 1 190 ? -20.012 -2.814 31.651 1.00 87.62 190 LYS A C 1
ATOM 1594 O O . LYS A 1 190 ? -21.146 -3.264 31.502 1.00 87.62 190 LYS A O 1
ATOM 1599 N N . LYS A 1 191 ? -19.691 -1.573 31.265 1.00 88.31 191 LYS A N 1
ATOM 1600 C CA . LYS A 1 191 ? -20.620 -0.659 30.590 1.00 88.31 191 LYS A CA 1
ATOM 1601 C C . LYS A 1 191 ? -20.778 -1.079 29.126 1.00 88.31 191 LYS A C 1
ATOM 1603 O O . LYS A 1 191 ? -19.874 -0.851 28.328 1.00 88.31 191 LYS A O 1
ATOM 1608 N N . LYS A 1 192 ? -21.940 -1.641 28.779 1.00 86.75 192 LYS A N 1
ATOM 1609 C CA . LYS A 1 192 ? -22.363 -1.843 27.384 1.00 86.75 192 LYS A CA 1
ATOM 1610 C C . LYS A 1 192 ? -22.464 -0.473 26.705 1.00 86.75 192 LYS A C 1
ATOM 1612 O O . LYS A 1 192 ? -23.134 0.415 27.231 1.00 86.75 192 LYS A O 1
ATOM 1617 N N . ILE A 1 193 ? -21.783 -0.293 25.578 1.00 93.06 193 ILE A N 1
ATOM 1618 C CA . ILE A 1 193 ? -21.750 0.968 24.827 1.00 93.06 193 ILE A CA 1
ATOM 1619 C C . ILE A 1 193 ? -22.430 0.761 23.480 1.00 93.06 193 ILE A C 1
ATOM 1621 O O . ILE A 1 193 ? -22.156 -0.221 22.784 1.00 93.06 193 ILE A O 1
ATOM 1625 N N . ASN A 1 194 ? -23.304 1.698 23.106 1.00 92.88 194 ASN A N 1
ATOM 1626 C CA . ASN A 1 194 ? -23.809 1.792 21.747 1.00 92.88 194 ASN A CA 1
ATOM 1627 C C . ASN A 1 194 ? -22.803 2.560 20.879 1.00 92.88 194 ASN A C 1
ATOM 1629 O O . ASN A 1 194 ? -22.743 3.786 20.914 1.00 92.88 194 ASN A O 1
ATOM 1633 N N . TYR A 1 195 ? -21.948 1.828 20.161 1.00 94.94 195 TYR A N 1
ATOM 1634 C CA . TYR A 1 195 ? -20.843 2.434 19.412 1.00 94.94 195 TYR A CA 1
ATOM 1635 C C . TYR A 1 195 ? -21.293 3.246 18.203 1.00 94.94 195 TYR A C 1
ATOM 1637 O O . TYR A 1 195 ? -20.600 4.194 17.862 1.00 94.94 195 TYR A O 1
ATOM 1645 N N . PHE A 1 196 ? -22.437 2.910 17.607 1.00 95.12 196 PHE A N 1
ATOM 1646 C CA . PHE A 1 196 ? -22.944 3.523 16.376 1.00 95.12 196 PHE A CA 1
ATOM 1647 C C . PHE A 1 196 ? -24.258 4.297 16.608 1.00 95.12 196 PHE A C 1
ATOM 1649 O O . PHE A 1 196 ? -25.054 4.496 15.702 1.00 95.12 196 PHE A O 1
ATOM 1656 N N . GLU A 1 197 ? -24.488 4.751 17.846 1.00 89.94 197 GLU A N 1
ATOM 1657 C CA . GLU A 1 197 ? -25.720 5.441 18.271 1.00 89.94 197 GLU A CA 1
ATOM 1658 C C . GLU A 1 197 ? -25.967 6.776 17.560 1.00 89.94 197 GLU A C 1
ATOM 1660 O O . GLU A 1 197 ? -27.106 7.132 17.280 1.00 89.94 197 GLU A O 1
ATOM 1665 N N . ASN A 1 198 ? -24.891 7.524 17.299 1.00 89.38 198 ASN A N 1
ATOM 1666 C CA . ASN A 1 198 ? -24.946 8.877 16.735 1.00 89.38 198 ASN A CA 1
ATOM 1667 C C . ASN A 1 198 ? -24.372 8.954 15.310 1.00 89.38 198 ASN A C 1
ATOM 1669 O O . ASN A 1 198 ? -24.544 9.969 14.643 1.00 89.38 198 ASN A O 1
ATOM 1673 N N . HIS A 1 199 ? -23.664 7.908 14.870 1.00 92.81 199 HIS A N 1
ATOM 1674 C CA . HIS A 1 199 ? -23.052 7.788 13.548 1.00 92.81 199 HIS A CA 1
ATOM 1675 C C . HIS A 1 199 ? -23.059 6.316 13.138 1.00 92.81 199 HIS A C 1
ATOM 1677 O O . HIS A 1 199 ? -22.527 5.479 13.867 1.00 92.81 199 HIS A O 1
ATOM 1683 N N . SER A 1 200 ? -23.592 6.021 11.960 1.00 95.31 200 SER A N 1
ATOM 1684 C CA . SER A 1 200 ? -23.447 4.720 11.307 1.00 95.31 200 SER A CA 1
ATOM 1685 C C . SER A 1 200 ? -21.986 4.426 10.947 1.00 95.31 200 SER A C 1
ATOM 1687 O O . SER A 1 200 ? -21.167 5.335 10.765 1.00 95.31 200 SER A O 1
ATOM 1689 N N . LEU A 1 201 ? -21.654 3.148 10.752 1.00 96.06 201 LEU A N 1
ATOM 1690 C CA . LEU A 1 201 ? -20.354 2.726 10.221 1.00 96.06 201 LEU A CA 1
ATOM 1691 C C . LEU A 1 201 ? -20.015 3.441 8.899 1.00 96.06 201 LEU A C 1
ATOM 1693 O O . LEU A 1 201 ? -18.870 3.850 8.692 1.00 96.06 201 LEU A O 1
ATOM 1697 N N . LYS A 1 202 ? -21.019 3.663 8.042 1.00 95.06 202 LYS A N 1
ATOM 1698 C CA . LYS A 1 202 ? -20.879 4.415 6.790 1.00 95.06 202 LYS A CA 1
ATOM 1699 C C . LYS A 1 202 ? -20.376 5.836 7.030 1.00 95.06 202 LYS A C 1
ATOM 1701 O O . LYS A 1 202 ? -19.349 6.222 6.475 1.00 95.06 202 LYS A O 1
ATOM 1706 N N . GLU A 1 203 ? -21.050 6.595 7.891 1.00 96.19 203 GLU A N 1
ATOM 1707 C CA . GLU A 1 203 ? -20.673 7.978 8.205 1.00 96.19 203 GLU A CA 1
ATOM 1708 C C . GLU A 1 203 ? -19.290 8.058 8.857 1.00 96.19 203 GLU A C 1
ATOM 1710 O O . GLU A 1 203 ? -18.510 8.959 8.540 1.00 96.19 203 GLU A O 1
ATOM 1715 N N . VAL A 1 204 ? -18.938 7.100 9.721 1.00 96.62 204 VAL A N 1
ATOM 1716 C CA . VAL A 1 204 ? -17.599 7.019 10.326 1.00 96.62 204 VAL A CA 1
ATOM 1717 C C . VAL A 1 204 ? -16.520 6.864 9.249 1.00 96.62 204 VAL A C 1
ATOM 1719 O O . VAL A 1 204 ? -15.526 7.592 9.275 1.00 96.62 204 VAL A O 1
ATOM 1722 N N . LEU A 1 205 ? -16.721 5.978 8.268 1.00 96.25 205 LEU A N 1
ATOM 1723 C CA . LEU A 1 205 ? -15.780 5.766 7.163 1.00 96.25 205 LEU A CA 1
ATOM 1724 C C . LEU A 1 205 ? -15.741 6.958 6.186 1.00 96.25 205 LEU A C 1
ATOM 1726 O O . LEU A 1 205 ? -14.658 7.422 5.824 1.00 96.25 205 LEU A O 1
ATOM 1730 N N . GLU A 1 206 ? -16.893 7.504 5.789 1.00 94.12 206 GLU A N 1
ATOM 1731 C CA . GLU A 1 206 ? -16.994 8.621 4.834 1.00 94.12 206 GLU A CA 1
ATOM 1732 C C . GLU A 1 206 ? -16.483 9.953 5.408 1.00 94.12 206 GLU A C 1
ATOM 1734 O O . GLU A 1 206 ? -15.859 10.754 4.701 1.00 94.12 206 GLU A O 1
ATOM 1739 N N . THR A 1 207 ? -16.686 10.213 6.703 1.00 94.06 207 THR A N 1
ATOM 1740 C CA . THR A 1 207 ? -16.159 11.424 7.355 1.00 94.06 207 THR A CA 1
ATOM 1741 C C . THR A 1 207 ? -14.657 11.329 7.645 1.00 94.06 207 THR A C 1
ATOM 1743 O O . THR A 1 207 ? -13.979 12.364 7.661 1.00 94.06 207 THR A O 1
ATOM 1746 N N . SER A 1 208 ? -14.112 10.116 7.782 1.00 95.44 208 SER A N 1
ATOM 1747 C CA . SER A 1 208 ? -12.747 9.836 8.235 1.00 95.44 208 SER A CA 1
ATOM 1748 C C . SER A 1 208 ? -11.628 10.545 7.469 1.00 95.44 208 SER A C 1
ATOM 1750 O O . SER A 1 208 ? -11.466 10.410 6.253 1.00 95.44 208 SER A O 1
ATOM 1752 N N . LYS A 1 209 ? -10.736 11.205 8.218 1.00 95.69 209 LYS A N 1
ATOM 1753 C CA . LYS A 1 209 ? -9.466 11.733 7.689 1.00 95.69 209 LYS A CA 1
ATOM 1754 C C . LYS A 1 209 ? -8.510 10.633 7.201 1.00 95.69 209 LYS A C 1
ATOM 1756 O O . LYS A 1 209 ? -7.647 10.917 6.376 1.00 95.69 209 LYS A O 1
ATOM 1761 N N . TYR A 1 210 ? -8.655 9.403 7.700 1.00 93.94 210 TYR A N 1
ATOM 1762 C CA . TYR A 1 210 ? -7.789 8.269 7.365 1.00 93.94 210 TYR A CA 1
ATOM 1763 C C . TYR A 1 210 ? -8.149 7.701 5.990 1.00 93.94 210 TYR A C 1
ATOM 1765 O O . TYR A 1 210 ? -7.299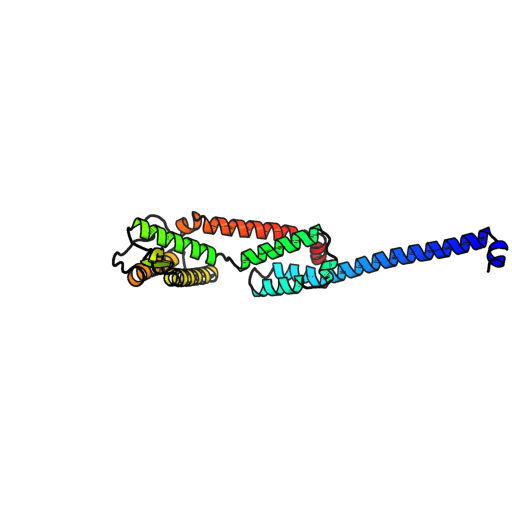 7.671 5.102 1.00 93.94 210 TYR A O 1
ATOM 1773 N N . ILE A 1 211 ? -9.439 7.428 5.763 1.00 95.81 211 ILE A N 1
ATOM 1774 C CA . ILE A 1 211 ? -9.978 7.069 4.443 1.00 95.81 211 ILE A CA 1
ATOM 1775 C C . ILE A 1 211 ? -9.690 8.175 3.416 1.00 95.81 211 ILE A C 1
ATOM 1777 O O . ILE A 1 211 ? -9.204 7.891 2.326 1.00 95.81 211 ILE A O 1
ATOM 1781 N N . LYS A 1 212 ? -9.897 9.454 3.765 1.00 96.19 212 LYS A N 1
ATOM 1782 C CA . LYS A 1 212 ? -9.599 10.592 2.867 1.00 96.19 212 LYS A CA 1
ATOM 1783 C C . LYS A 1 212 ? -8.113 10.705 2.505 1.00 96.19 212 LYS A C 1
ATOM 1785 O O . LYS A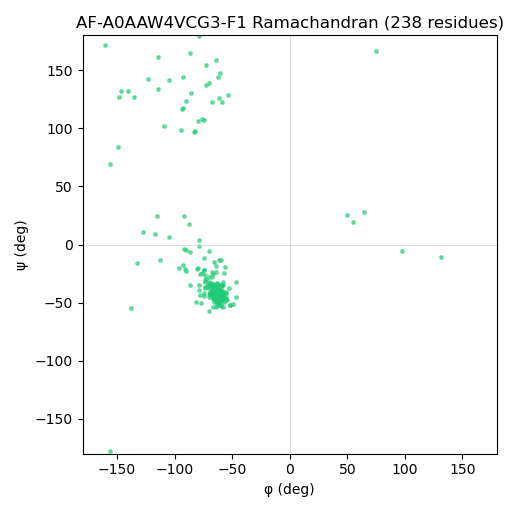 1 212 ? -7.788 11.008 1.358 1.00 96.19 212 LYS A O 1
ATOM 1790 N N . LYS A 1 213 ? -7.203 10.436 3.450 1.00 95.19 213 LYS A N 1
ATOM 1791 C CA . LYS A 1 213 ? -5.753 10.364 3.194 1.00 95.19 213 LYS A CA 1
ATOM 1792 C C . LYS A 1 213 ? -5.425 9.221 2.228 1.00 95.19 213 LYS A C 1
ATOM 1794 O O . LYS A 1 213 ? -4.698 9.456 1.267 1.00 95.19 213 LYS A O 1
ATOM 1799 N N . TRP A 1 214 ? -5.976 8.029 2.458 1.00 95.81 214 TRP A N 1
ATOM 1800 C CA . TRP A 1 214 ? -5.756 6.858 1.607 1.00 95.81 214 TRP A CA 1
ATOM 1801 C C . TRP A 1 214 ? -6.303 7.056 0.183 1.00 95.81 214 TRP A C 1
ATOM 1803 O O . TRP A 1 214 ? -5.559 6.890 -0.782 1.00 95.81 214 TRP A O 1
ATOM 1813 N N . LYS A 1 215 ? -7.545 7.540 0.030 1.00 95.94 215 LYS A N 1
ATOM 1814 C CA . LYS A 1 215 ? -8.141 7.835 -1.290 1.00 95.94 215 LYS A CA 1
ATOM 1815 C C . LYS A 1 215 ? -7.287 8.824 -2.092 1.00 95.94 215 LYS A C 1
ATOM 1817 O O . LYS A 1 215 ? -6.993 8.568 -3.256 1.00 95.94 215 LYS A O 1
ATOM 1822 N N . LYS A 1 216 ? -6.751 9.867 -1.445 1.00 95.94 216 LYS A N 1
ATOM 1823 C CA . LYS A 1 216 ? -5.799 10.808 -2.064 1.00 95.94 216 LYS A CA 1
ATOM 1824 C C . LYS A 1 216 ? -4.472 10.156 -2.499 1.00 95.94 216 LYS A C 1
ATOM 1826 O O . LYS A 1 216 ? -3.892 10.570 -3.502 1.00 95.94 216 LYS A O 1
ATOM 1831 N N . GLN A 1 217 ? -3.980 9.140 -1.785 1.00 95.25 217 GLN A N 1
ATOM 1832 C CA . GLN A 1 217 ? -2.812 8.356 -2.221 1.00 95.25 217 GLN A CA 1
ATOM 1833 C C . GLN A 1 217 ? -3.154 7.504 -3.458 1.00 95.25 217 GLN A C 1
ATOM 1835 O O . GLN A 1 217 ? -2.378 7.484 -4.413 1.00 95.25 217 GLN A O 1
ATOM 1840 N N . GLY A 1 218 ? -4.347 6.898 -3.498 1.00 95.94 218 GLY A N 1
ATOM 1841 C CA . GLY A 1 218 ? -4.862 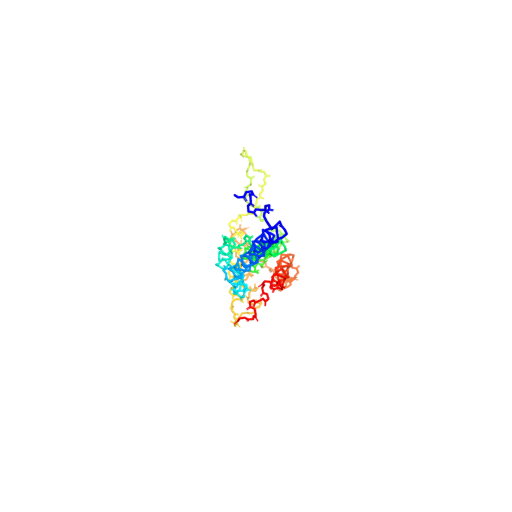6.170 -4.665 1.00 95.94 218 GLY A CA 1
ATOM 1842 C C . GLY A 1 218 ? -5.058 7.056 -5.905 1.00 95.94 218 GLY A C 1
ATOM 1843 O O . GLY A 1 218 ? -4.682 6.665 -7.012 1.00 95.94 218 GLY A O 1
ATOM 1844 N N . GLU A 1 219 ? -5.565 8.280 -5.731 1.00 96.69 219 GLU A N 1
ATOM 1845 C CA . GLU A 1 219 ? -5.645 9.312 -6.779 1.00 96.69 219 GLU A CA 1
ATOM 1846 C C . GLU A 1 219 ? -4.254 9.679 -7.320 1.00 96.69 219 GLU A C 1
ATOM 1848 O O . GLU A 1 219 ? -4.039 9.698 -8.536 1.00 96.69 219 GLU A O 1
ATOM 1853 N N . GLN A 1 220 ? -3.289 9.931 -6.426 1.00 96.44 220 GLN A N 1
ATOM 1854 C CA . GLN A 1 220 ? -1.914 10.270 -6.798 1.00 96.44 220 GLN A CA 1
ATOM 1855 C C . GLN A 1 220 ? -1.234 9.120 -7.557 1.00 96.44 220 GLN A C 1
ATOM 1857 O O . GLN A 1 220 ? -0.678 9.347 -8.635 1.00 96.44 220 GLN A O 1
ATOM 1862 N N . TYR A 1 221 ? -1.340 7.884 -7.060 1.00 96.62 221 TYR A N 1
ATOM 1863 C CA . TYR A 1 221 ? -0.873 6.688 -7.763 1.00 96.62 221 TYR A CA 1
ATOM 1864 C C . TYR A 1 221 ? -1.515 6.569 -9.152 1.00 96.62 221 TYR A C 1
ATOM 1866 O O . TYR A 1 221 ? -0.810 6.386 -10.145 1.00 96.62 221 TYR A O 1
ATOM 1874 N N . SER A 1 222 ? -2.838 6.731 -9.245 1.00 96.19 222 SER A N 1
ATOM 1875 C CA . SER A 1 222 ? -3.585 6.614 -10.504 1.00 96.19 222 SER A CA 1
ATOM 1876 C C . SER A 1 222 ? -3.144 7.657 -11.530 1.00 96.19 222 SER A C 1
ATOM 1878 O O . SER A 1 222 ? -2.941 7.326 -12.701 1.00 96.19 222 SER A O 1
ATOM 1880 N N . LYS A 1 223 ? -2.908 8.901 -11.092 1.00 97.56 223 LYS A N 1
ATOM 1881 C CA . LYS A 1 223 ? -2.326 9.960 -11.924 1.00 97.56 223 LYS A CA 1
ATOM 1882 C C . LYS A 1 223 ? -0.942 9.561 -12.446 1.00 97.56 223 LYS A C 1
ATOM 1884 O O . LYS A 1 223 ? -0.726 9.589 -13.655 1.00 97.56 223 LYS A O 1
ATOM 1889 N N . ILE A 1 224 ? -0.025 9.151 -11.569 1.00 97.06 224 ILE A N 1
ATOM 1890 C CA . ILE A 1 224 ? 1.366 8.832 -11.941 1.00 97.06 224 ILE A CA 1
ATOM 1891 C C . ILE A 1 224 ? 1.431 7.587 -12.842 1.00 97.06 224 ILE A C 1
ATOM 1893 O O . ILE A 1 224 ? 2.162 7.581 -13.834 1.00 97.06 224 ILE A O 1
ATOM 1897 N N . ARG A 1 225 ? 0.609 6.564 -12.573 1.00 96.56 225 ARG A N 1
ATOM 1898 C CA . ARG A 1 225 ? 0.418 5.394 -13.446 1.00 96.56 225 ARG A CA 1
ATOM 1899 C C . ARG A 1 225 ? -0.059 5.820 -14.834 1.00 96.56 225 ARG A C 1
ATOM 1901 O O . ARG A 1 225 ? 0.497 5.370 -15.834 1.00 96.56 225 ARG A O 1
ATOM 1908 N N . ASN A 1 226 ? -1.034 6.724 -14.914 1.00 95.50 226 ASN A N 1
ATOM 1909 C CA . ASN A 1 226 ? -1.525 7.246 -16.188 1.00 95.50 226 ASN A CA 1
ATOM 1910 C C . ASN A 1 226 ? -0.483 8.120 -16.910 1.00 95.50 226 ASN A C 1
ATOM 1912 O O . ASN A 1 226 ? -0.404 8.055 -18.137 1.00 95.50 226 ASN A O 1
ATOM 1916 N N . GLU A 1 227 ? 0.354 8.881 -16.199 1.00 96.31 227 GLU A N 1
ATOM 1917 C CA . GLU A 1 227 ? 1.486 9.607 -16.792 1.00 96.31 227 GLU A CA 1
ATOM 1918 C C . GLU A 1 227 ? 2.561 8.654 -17.340 1.00 96.31 227 GLU A C 1
ATOM 1920 O O . GLU A 1 227 ? 3.016 8.838 -18.472 1.00 96.31 227 GLU A O 1
ATOM 1925 N N . PHE A 1 228 ? 2.914 7.601 -16.592 1.00 96.38 228 PHE A N 1
ATOM 1926 C CA . PHE A 1 228 ? 3.860 6.566 -17.019 1.00 96.38 228 PHE A CA 1
ATOM 1927 C C . PHE A 1 228 ? 3.369 5.822 -18.266 1.00 96.38 228 PHE A C 1
ATOM 1929 O O . PHE A 1 228 ? 4.074 5.768 -19.273 1.00 96.38 228 PHE A O 1
ATOM 1936 N N . LEU A 1 229 ? 2.134 5.312 -18.245 1.00 94.50 229 LEU A N 1
ATOM 1937 C CA . LEU A 1 229 ? 1.527 4.614 -19.385 1.00 94.50 229 LEU A CA 1
ATOM 1938 C C . LEU A 1 229 ? 1.337 5.536 -20.606 1.00 94.50 229 LEU A C 1
ATOM 1940 O O . LEU A 1 229 ? 1.220 5.053 -21.733 1.00 94.50 229 LEU A O 1
ATOM 1944 N N . ASN A 1 230 ? 1.355 6.862 -20.418 1.00 95.00 230 ASN A N 1
ATOM 1945 C CA . ASN A 1 230 ? 1.325 7.832 -21.511 1.00 95.00 230 ASN A CA 1
ATOM 1946 C C . ASN A 1 230 ? 2.702 8.204 -22.100 1.00 95.00 230 ASN A C 1
ATOM 1948 O O . ASN A 1 230 ? 2.742 8.903 -23.122 1.00 95.00 230 ASN A O 1
ATOM 1952 N N . LEU A 1 231 ? 3.818 7.746 -21.519 1.00 94.88 231 LEU A N 1
ATOM 1953 C CA . LEU A 1 231 ? 5.159 7.957 -22.074 1.00 94.88 231 LEU A CA 1
ATOM 1954 C C . LEU A 1 231 ? 5.285 7.326 -23.470 1.00 94.88 231 LEU A C 1
ATOM 1956 O O . LEU A 1 231 ? 4.715 6.275 -23.755 1.00 94.88 231 LEU A O 1
ATOM 1960 N N . LYS A 1 232 ? 6.091 7.941 -24.349 1.00 92.44 232 LYS A N 1
ATOM 1961 C CA . LYS A 1 232 ? 6.265 7.463 -25.736 1.00 92.44 232 LYS A CA 1
ATOM 1962 C C . LYS A 1 232 ? 6.767 6.013 -25.814 1.00 92.44 232 LYS A C 1
ATOM 1964 O O . LYS A 1 232 ? 6.334 5.293 -26.699 1.00 92.44 232 LYS A O 1
ATOM 1969 N N . ILE A 1 233 ? 7.620 5.594 -24.875 1.00 91.38 233 ILE A N 1
ATOM 1970 C CA . ILE A 1 233 ? 8.139 4.218 -24.784 1.00 91.38 233 ILE A CA 1
ATOM 1971 C C . ILE A 1 233 ? 7.047 3.197 -24.404 1.00 91.38 233 ILE A C 1
ATOM 1973 O O . ILE A 1 233 ? 7.019 2.098 -24.937 1.00 91.38 233 ILE A O 1
ATOM 1977 N N . CYS A 1 234 ? 6.078 3.584 -23.570 1.00 90.00 234 CYS A N 1
ATOM 1978 C CA . CYS A 1 234 ? 4.951 2.731 -23.177 1.00 90.00 234 CYS A CA 1
ATOM 1979 C C . CYS A 1 234 ? 3.866 2.660 -24.270 1.00 90.00 234 CYS A C 1
ATOM 1981 O O . CYS A 1 234 ? 3.134 1.680 -24.364 1.00 90.00 234 CYS A O 1
ATOM 1983 N N . LYS A 1 235 ? 3.763 3.684 -25.132 1.00 81.38 235 LYS A N 1
ATOM 1984 C CA . LYS A 1 235 ? 2.798 3.716 -26.248 1.00 81.38 235 LYS A CA 1
ATOM 1985 C C . LYS A 1 235 ? 3.171 2.815 -27.426 1.00 81.38 235 LYS A C 1
ATOM 1987 O O . LYS A 1 235 ? 2.275 2.438 -28.176 1.00 81.38 235 LYS A O 1
ATOM 1992 N N . ASN A 1 236 ? 4.444 2.454 -27.576 1.00 66.88 236 ASN A N 1
ATOM 1993 C CA . ASN A 1 236 ? 4.882 1.480 -28.578 1.00 66.88 236 ASN A CA 1
ATOM 1994 C C . ASN A 1 236 ? 4.344 0.069 -28.278 1.00 66.88 236 ASN A C 1
ATOM 1996 O O . ASN A 1 236 ? 3.926 -0.627 -29.196 1.00 66.88 236 ASN A O 1
ATOM 2000 N N . VAL A 1 237 ? 4.249 -0.295 -26.992 1.00 61.81 237 VAL A N 1
ATOM 2001 C CA . VAL A 1 237 ? 3.729 -1.589 -26.504 1.00 61.81 237 VAL A CA 1
ATOM 2002 C C . VAL A 1 237 ? 2.296 -1.875 -26.979 1.00 61.81 237 VAL A C 1
ATOM 2004 O O . VAL A 1 237 ? 1.907 -3.026 -27.091 1.00 61.81 237 VAL A O 1
ATOM 2007 N N . LYS A 1 238 ? 1.507 -0.842 -27.310 1.00 51.03 238 LYS A N 1
ATOM 2008 C CA . LYS A 1 238 ? 0.142 -0.979 -27.858 1.00 51.03 238 LYS A CA 1
ATOM 2009 C C . LYS A 1 238 ? 0.089 -1.117 -29.392 1.00 51.03 238 LYS A C 1
ATOM 2011 O O . LYS A 1 238 ? -0.945 -0.825 -29.991 1.00 51.03 238 LYS A O 1
ATOM 2016 N N . LYS A 1 239 ? 1.208 -1.456 -30.038 1.00 45.53 239 LYS A N 1
ATOM 2017 C CA . LYS A 1 239 ? 1.331 -1.669 -31.495 1.00 45.53 239 LYS A CA 1
ATOM 2018 C C . LYS A 1 239 ? 1.958 -3.022 -31.861 1.00 45.53 239 LYS A C 1
ATOM 2020 O O . LYS A 1 239 ? 2.330 -3.215 -33.018 1.00 45.53 239 LYS A O 1
ATOM 2025 N N . GLN A 1 240 ? 2.100 -3.902 -30.875 1.00 41.78 240 GLN A N 1
ATOM 2026 C CA . GLN A 1 240 ? 2.467 -5.310 -31.002 1.00 41.78 240 GLN A CA 1
ATOM 2027 C C . GLN A 1 240 ? 1.280 -6.142 -30.511 1.00 41.78 240 GLN A C 1
ATOM 2029 O O . GLN A 1 240 ? 1.099 -7.240 -31.069 1.00 41.78 240 GLN A O 1
#

Sequence (240 aa):
MIEWLLKNECANLFTLFSIIVSGLISLVISKYYYKKGNRENLEMSVIVPLCSLLSNGINKDNYEKFEQLMGNYNIRYLRKKEKNTLIELRNNYEIMYKNTEEDAQAECLCKYYLYVLKCNKIRTHIVPVEKDGEIMDYSIPYETILRLENQLRTIFKNYNECYYGEELEDIQDKIYVIFNNYTKSDFNSKKKINYFENHSLKEVLETSKYIKKWKKQGEQYSKIRNEFLNLKICKNVKKQ

Nearest PDB structures (foldseek):
  8wdf-assembly1_A  TM=2.363E-01  e=2.803E+00  Pseudomonas aeruginosa PAO1
  6th1-assembly1_R-2  TM=1.772E-01  e=4.346E+00  Murid betaherpesvirus 2

Secondary structure (DSSP, 8-state):
-HHHHHHTHHHHHHHHHHHHHHHHHHHHHHHHHHHHHHHHHHIIIIIHHHHHHTTS-S-HHHHHHHHHHHT-GGGGG--HHHHHHHHHHHHHHHHHHSS-HHHHHHHHHHHHHHHHHHHTT-----EEEEETTEEEEEE--HHHHHHHHHHHHHHHHHHHH-SSS--HHHHHHHHHHHHHHHHHHTS-------TTSSS-HHHHHHH-HHHHHHHHHHHHHHHHHHHHHTSHHHHHGGG-

pLDDT: mean 90.92, std 9.79, range [41.78, 98.0]

Radius of gyration: 31.72 Å; Cα contacts (8 Å, |Δi|>4): 194; chains: 1; bounding box: 82×29×95 Å

Solvent-accessible surface area (backbone atoms only — not comparable to full-atom values): 13470 Å² total; per-residue (Å²): 109,71,68,61,46,68,72,44,45,70,64,43,51,50,50,54,49,50,53,53,52,52,51,51,51,51,50,53,52,50,55,48,52,57,55,46,53,47,44,52,50,25,36,65,71,32,47,49,55,50,59,55,50,74,68,70,60,86,40,65,74,53,47,54,53,47,50,56,44,69,66,38,74,47,64,80,64,52,51,75,69,60,46,50,46,49,52,53,36,52,54,40,49,54,51,50,52,76,49,45,71,32,52,28,52,15,52,43,47,57,53,47,50,54,48,53,36,48,77,71,71,50,72,63,53,72,40,75,38,70,54,101,88,42,76,77,49,56,36,57,56,63,66,61,53,55,55,48,34,54,51,42,26,50,53,43,47,51,61,78,69,46,92,72,89,79,55,71,67,58,54,40,54,56,48,48,52,49,54,48,47,50,37,36,71,78,53,68,38,86,73,86,67,75,83,51,76,91,45,49,65,65,53,54,52,75,70,28,69,45,39,54,50,50,52,52,50,52,51,50,37,51,50,40,48,52,53,45,57,64,33,75,75,49,53,53,64,79,76,117